Protein AF-F6V093-F1 (afdb_monomer_lite)

Structure (mmCIF, N/CA/C/O backbone):
data_AF-F6V093-F1
#
_entry.id   AF-F6V093-F1
#
loop_
_atom_site.group_PDB
_atom_site.id
_atom_site.type_symbol
_atom_site.label_atom_id
_atom_site.label_alt_id
_atom_site.label_comp_id
_atom_site.label_asym_id
_atom_site.label_entity_id
_atom_site.label_seq_id
_atom_site.pdbx_PDB_ins_code
_atom_site.Cartn_x
_atom_site.Cartn_y
_atom_site.Cartn_z
_atom_site.occupancy
_atom_site.B_iso_or_equiv
_atom_site.auth_seq_id
_atom_site.auth_comp_id
_atom_site.auth_asym_id
_atom_site.auth_atom_id
_atom_site.pdbx_PDB_model_num
ATOM 1 N N . MET A 1 1 ? -34.368 -6.558 19.761 1.00 48.56 1 MET A N 1
ATOM 2 C CA . MET A 1 1 ? -33.364 -5.584 19.274 1.00 48.56 1 MET A CA 1
ATOM 3 C C . MET A 1 1 ? -31.973 -6.136 19.543 1.00 48.56 1 MET A C 1
ATOM 5 O O . MET A 1 1 ? -31.601 -6.301 20.699 1.00 48.56 1 MET A O 1
ATOM 9 N N . ASN A 1 2 ? -31.290 -6.542 18.474 1.00 77.12 2 ASN A N 1
ATOM 10 C CA . ASN A 1 2 ? -30.073 -7.358 18.465 1.00 77.12 2 ASN A CA 1
ATOM 11 C C . ASN A 1 2 ? -28.894 -6.648 19.178 1.00 77.12 2 ASN A C 1
ATOM 13 O O . ASN A 1 2 ? -28.700 -5.447 18.996 1.00 77.12 2 ASN A O 1
ATOM 17 N N . ALA A 1 3 ? -28.120 -7.371 19.998 1.00 85.06 3 ALA A N 1
ATOM 18 C CA . ALA A 1 3 ? -27.011 -6.829 20.796 1.00 85.06 3 ALA A CA 1
ATOM 19 C C . ALA A 1 3 ? -25.969 -6.068 19.950 1.00 85.06 3 ALA A C 1
ATOM 21 O O . ALA A 1 3 ? -25.405 -5.081 20.418 1.00 85.06 3 ALA A O 1
ATOM 22 N N . CYS A 1 4 ? -25.773 -6.469 18.690 1.00 86.06 4 CYS A N 1
ATOM 23 C CA . CYS A 1 4 ? -24.900 -5.773 17.743 1.00 86.06 4 CYS A CA 1
ATOM 24 C C . CYS A 1 4 ? -25.389 -4.354 17.398 1.00 86.06 4 CYS A C 1
ATOM 26 O O . CYS A 1 4 ? -24.574 -3.446 17.280 1.00 86.06 4 CYS A O 1
ATOM 28 N N . HIS A 1 5 ? -26.703 -4.128 17.298 1.00 90.06 5 HIS A N 1
ATOM 29 C CA . HIS A 1 5 ? -27.246 -2.790 17.025 1.00 90.06 5 HIS A CA 1
ATOM 30 C C . HIS A 1 5 ? -27.038 -1.838 18.204 1.00 90.06 5 HIS A C 1
ATOM 32 O O . HIS A 1 5 ? -26.655 -0.695 17.991 1.00 90.06 5 HIS A O 1
ATOM 38 N N . LYS A 1 6 ? -27.192 -2.323 19.445 1.00 90.69 6 LYS A N 1
ATOM 39 C CA . LYS A 1 6 ? -26.905 -1.520 20.646 1.00 90.69 6 LYS A CA 1
ATOM 40 C C . LYS A 1 6 ? -25.435 -1.098 20.715 1.00 90.69 6 LYS A C 1
ATOM 42 O O . LYS A 1 6 ? -25.135 0.035 21.070 1.00 90.69 6 LYS A O 1
ATOM 47 N N . LEU A 1 7 ? -24.521 -2.004 20.355 1.00 91.31 7 LEU A N 1
ATOM 48 C CA . LEU A 1 7 ? -23.093 -1.690 20.260 1.00 91.31 7 LEU A CA 1
ATOM 49 C C . LEU A 1 7 ? -22.817 -0.645 19.169 1.00 91.31 7 LEU A C 1
ATOM 51 O O . LEU A 1 7 ? -22.002 0.246 19.381 1.00 91.31 7 LEU A O 1
ATOM 55 N N . LEU A 1 8 ? -23.511 -0.713 18.030 1.00 92.25 8 LEU A N 1
ATOM 56 C CA . LEU A 1 8 ? -23.359 0.277 16.963 1.00 92.25 8 LEU A CA 1
ATOM 57 C C . LEU A 1 8 ? -23.898 1.658 17.376 1.00 92.25 8 LEU A C 1
ATOM 59 O O . LEU A 1 8 ? -23.227 2.660 17.163 1.00 92.25 8 LEU A O 1
ATOM 63 N N . GLU A 1 9 ? -25.058 1.721 18.033 1.00 92.38 9 GLU A N 1
ATOM 64 C CA . GLU A 1 9 ? -25.599 2.967 18.599 1.00 92.38 9 GLU A CA 1
ATOM 65 C C . GLU A 1 9 ? -24.636 3.587 19.620 1.00 92.38 9 GLU A C 1
ATOM 67 O O . GLU A 1 9 ? -24.361 4.787 19.573 1.00 92.38 9 GLU A O 1
ATOM 72 N N . GLN A 1 10 ? -24.055 2.761 20.497 1.00 93.06 10 GLN A N 1
ATOM 73 C CA . GLN A 1 10 ? -23.009 3.195 21.422 1.00 93.06 10 GLN A CA 1
ATOM 74 C C . GLN A 1 10 ? -21.786 3.745 20.669 1.00 93.06 10 GLN A C 1
ATOM 76 O O . GLN A 1 10 ? -21.253 4.789 21.045 1.00 93.06 10 GLN A O 1
ATOM 81 N N . ALA A 1 11 ? -21.355 3.084 19.590 1.00 93.19 11 ALA A N 1
ATOM 82 C CA . ALA A 1 11 ? -20.243 3.546 18.766 1.00 93.19 11 ALA A CA 1
ATOM 83 C C . ALA A 1 11 ? -20.522 4.905 18.102 1.00 93.19 11 ALA A C 1
ATOM 85 O O . ALA A 1 11 ? -19.627 5.747 18.057 1.00 93.19 11 ALA A O 1
ATOM 86 N N . GLU A 1 12 ? -21.749 5.165 17.640 1.00 91.88 12 GLU A N 1
ATOM 87 C CA . GLU A 1 12 ? -22.128 6.469 17.075 1.00 91.88 12 GLU A CA 1
ATOM 88 C C . GLU A 1 12 ? -22.022 7.608 18.095 1.00 91.88 12 GLU A C 1
ATOM 90 O O . GLU A 1 12 ? -21.537 8.695 17.770 1.00 91.88 12 GLU A O 1
ATOM 95 N N . VAL A 1 13 ? -22.431 7.367 19.345 1.00 91.44 13 VAL A N 1
ATOM 96 C CA . VAL A 1 13 ? -22.290 8.350 20.431 1.00 91.44 13 VAL A CA 1
ATOM 97 C C . VAL A 1 13 ? -20.812 8.636 20.706 1.00 91.44 13 VAL A C 1
ATOM 99 O O . VAL A 1 13 ? -20.401 9.798 20.736 1.00 91.44 13 VAL A O 1
ATOM 102 N N . LEU A 1 14 ? -19.994 7.587 20.820 1.00 91.75 14 LEU A N 1
ATOM 103 C CA . LEU A 1 14 ? -18.552 7.714 21.048 1.00 91.75 14 LEU A CA 1
ATOM 104 C C . LEU A 1 14 ? -17.850 8.442 19.890 1.00 91.75 14 LEU A C 1
ATOM 106 O O . LEU A 1 14 ? -17.009 9.308 20.130 1.00 91.75 14 LEU A O 1
ATOM 110 N N . LYS A 1 15 ? -18.226 8.162 18.633 1.00 89.88 15 LYS A N 1
ATOM 111 C CA . LYS A 1 15 ? -17.702 8.865 17.448 1.00 89.88 15 LYS A CA 1
ATOM 112 C C . LYS A 1 15 ? -17.975 10.366 17.504 1.00 89.88 15 LYS A C 1
ATOM 114 O O . LYS A 1 15 ? -17.074 11.154 17.216 1.00 89.88 15 LYS A O 1
ATOM 119 N N . LYS A 1 16 ? -19.185 10.778 17.897 1.00 86.31 16 LYS A N 1
ATOM 120 C CA . LYS A 1 16 ? -19.527 12.202 18.065 1.00 86.31 16 LYS A CA 1
ATOM 121 C C . LYS A 1 16 ? -18.667 12.864 19.143 1.00 86.31 16 LYS A C 1
ATOM 123 O O . LYS A 1 16 ? -18.143 13.948 18.901 1.00 86.31 16 LYS A O 1
ATOM 128 N N . GLY A 1 17 ? -18.448 12.178 20.267 1.00 83.25 17 GLY A N 1
ATOM 129 C CA . GLY A 1 17 ? -17.560 12.643 21.338 1.00 83.25 17 GLY A CA 1
ATOM 130 C C . GLY A 1 17 ? -16.090 12.783 20.918 1.00 83.25 17 GLY A C 1
ATOM 131 O O . GLY A 1 17 ? -15.370 13.601 21.478 1.00 83.25 17 GLY A O 1
ATOM 132 N N . ILE A 1 18 ? -15.634 12.030 19.909 1.00 83.19 18 ILE A N 1
ATOM 133 C CA . ILE A 1 18 ? -14.272 12.141 19.356 1.00 83.19 18 ILE A CA 1
ATOM 134 C C . ILE A 1 18 ? -14.171 13.263 18.311 1.00 83.19 18 ILE A C 1
ATOM 136 O O . ILE A 1 18 ? -13.187 14.000 18.296 1.00 83.19 18 ILE A O 1
ATOM 140 N N . ASN A 1 19 ? -15.164 13.391 17.425 1.00 70.38 19 ASN A N 1
ATOM 141 C CA . ASN A 1 19 ? -15.149 14.364 16.324 1.00 70.38 19 ASN A CA 1
ATOM 142 C C . ASN A 1 19 ? -15.374 15.813 16.770 1.00 70.38 19 ASN A C 1
ATOM 144 O O . ASN A 1 19 ? -15.058 16.722 16.010 1.00 70.38 19 ASN A O 1
ATOM 148 N N . GLY A 1 20 ? -15.890 16.044 17.980 1.00 56.78 20 GLY A N 1
ATOM 149 C CA . GLY A 1 20 ? -15.981 17.387 18.565 1.00 56.78 20 GLY A CA 1
ATOM 150 C C . GLY A 1 20 ? -14.623 18.030 18.884 1.00 56.78 20 GLY A C 1
ATOM 151 O O . GLY A 1 20 ? -14.574 19.196 19.266 1.00 56.78 20 GLY A O 1
ATOM 152 N N . TRP A 1 21 ? -13.515 17.295 18.736 1.00 50.03 21 TRP A N 1
ATOM 153 C CA . TRP A 1 21 ? -12.179 17.762 19.089 1.00 50.03 21 TRP A CA 1
ATOM 154 C C . TRP A 1 21 ? -11.443 18.387 17.895 1.00 50.03 21 TRP A C 1
ATOM 156 O O . TRP A 1 21 ? -10.849 17.694 17.069 1.00 50.03 21 TRP A O 1
ATOM 166 N N . ASN A 1 22 ? -11.414 19.721 17.849 1.00 48.88 22 ASN A N 1
ATOM 167 C CA . ASN A 1 22 ? -10.728 20.501 16.808 1.00 48.88 22 ASN A CA 1
ATOM 168 C C . ASN A 1 22 ? -9.232 20.741 17.100 1.00 48.88 22 ASN A C 1
ATOM 170 O O . ASN A 1 22 ? -8.604 21.589 16.472 1.00 48.88 22 ASN A O 1
ATOM 174 N N . GLY A 1 23 ? -8.646 20.039 18.078 1.00 49.22 23 GLY A N 1
ATOM 175 C CA . GLY A 1 23 ? -7.239 20.210 18.463 1.00 49.22 23 GLY A CA 1
ATOM 176 C C . GLY A 1 23 ? -6.907 21.546 19.146 1.00 49.22 23 GLY A C 1
ATOM 177 O O . GLY A 1 23 ? -5.730 21.803 19.396 1.00 49.22 23 GLY A O 1
ATOM 178 N N . VAL A 1 24 ? -7.925 22.358 19.454 1.00 41.25 24 VAL A N 1
ATOM 179 C CA . VAL A 1 24 ? -7.844 23.667 20.116 1.00 41.25 24 VAL A CA 1
ATOM 180 C C . VAL A 1 24 ? -8.820 23.654 21.292 1.00 41.25 24 VAL A C 1
ATOM 182 O O . VAL A 1 24 ? -9.978 24.046 21.174 1.00 41.25 24 VAL A O 1
ATOM 185 N N . SER A 1 25 ? -8.398 23.109 22.423 1.00 41.19 25 SER A N 1
ATOM 186 C CA . SER A 1 25 ? -9.109 23.278 23.690 1.00 41.19 25 SER A CA 1
ATOM 187 C C . SER A 1 25 ? -8.054 23.406 24.775 1.00 41.19 25 SER A C 1
ATOM 189 O O . SER A 1 25 ? -7.247 22.501 24.963 1.00 41.19 25 SER A O 1
ATOM 191 N N . ASP A 1 26 ? -8.042 24.573 25.412 1.00 40.94 26 ASP A N 1
ATOM 192 C CA . ASP A 1 26 ? -7.050 25.029 26.397 1.00 40.94 26 ASP A CA 1
ATOM 193 C C . ASP A 1 26 ? -7.267 24.396 27.790 1.00 40.94 26 ASP A C 1
ATOM 195 O O . ASP A 1 26 ? -6.571 24.698 28.752 1.00 40.94 26 ASP A O 1
ATOM 199 N N . ASP A 1 27 ? -8.246 23.491 27.902 1.00 43.00 27 ASP A N 1
ATOM 200 C CA . ASP A 1 27 ? -8.577 22.755 29.117 1.00 43.00 27 ASP A CA 1
ATOM 201 C C . ASP A 1 27 ? -8.314 21.253 28.913 1.00 43.00 27 ASP A C 1
ATOM 203 O O . ASP A 1 27 ? -8.934 20.584 28.071 1.00 43.00 27 ASP A O 1
ATOM 207 N N . GLY A 1 28 ? -7.386 20.714 29.708 1.00 51.94 28 GLY A N 1
ATOM 208 C CA . GLY A 1 28 ? -7.007 19.301 29.730 1.00 51.94 28 GLY A CA 1
ATOM 209 C C . GLY A 1 28 ? -8.170 18.336 30.003 1.00 51.94 28 GLY A C 1
ATOM 210 O O . GLY A 1 28 ? -8.061 17.160 29.646 1.00 51.94 28 GLY A O 1
ATOM 211 N N . SER A 1 29 ? -9.300 18.813 30.544 1.00 51.88 29 SER A N 1
ATOM 212 C CA . SER A 1 29 ? -10.513 18.009 30.769 1.00 51.88 29 SER A CA 1
ATOM 213 C C . SER A 1 29 ? -11.089 17.428 29.466 1.00 51.88 29 SER A C 1
ATOM 215 O O . SER A 1 29 ? -11.338 16.223 29.369 1.00 51.88 29 SER A O 1
ATOM 217 N N . SER A 1 30 ? -11.171 18.252 28.415 1.00 60.38 30 SER A N 1
ATOM 218 C CA . SER A 1 30 ? -11.678 17.873 27.087 1.00 60.38 30 SER A CA 1
ATOM 219 C C . SER A 1 30 ? -10.807 16.815 26.399 1.00 60.38 30 SER A C 1
ATOM 221 O O . SER A 1 30 ? -11.287 15.982 25.630 1.00 60.38 30 SER A O 1
ATOM 223 N N . THR A 1 31 ? -9.510 16.801 26.712 1.00 71.19 31 THR A N 1
ATOM 224 C CA . THR A 1 31 ? -8.552 15.860 26.123 1.00 71.19 31 THR A CA 1
ATOM 225 C C . THR A 1 31 ? -8.678 14.477 26.768 1.00 71.19 31 THR A C 1
ATOM 227 O O . THR A 1 31 ? -8.627 13.464 26.067 1.00 71.19 31 THR A O 1
ATOM 230 N N . GLY A 1 32 ? -8.914 14.417 28.085 1.00 79.25 32 GLY A N 1
ATOM 231 C CA . GLY A 1 32 ? -9.135 13.163 28.814 1.00 79.25 32 GLY A CA 1
ATOM 232 C C . GLY A 1 32 ? -10.415 12.432 28.393 1.00 79.25 32 GLY A C 1
ATOM 233 O O . GLY A 1 32 ? -10.409 11.208 28.222 1.00 79.25 32 GLY A O 1
ATOM 234 N N . GLU A 1 33 ? -11.497 13.173 28.148 1.00 84.38 33 GLU A N 1
ATOM 235 C CA . GLU A 1 33 ? -12.762 12.603 27.673 1.00 84.38 33 GLU A CA 1
ATOM 236 C C . GLU A 1 33 ? -12.626 12.014 26.260 1.00 84.38 33 GLU A C 1
ATOM 238 O O . GLU A 1 33 ? -13.044 10.882 26.008 1.00 84.38 33 GLU A O 1
ATOM 243 N N . VAL A 1 34 ? -11.950 12.719 25.346 1.00 85.81 34 VAL A N 1
ATOM 244 C CA . VAL A 1 34 ? -11.693 12.236 23.977 1.00 85.81 34 VAL A CA 1
ATOM 245 C C . VAL A 1 34 ? -10.842 10.964 23.975 1.00 85.81 34 VAL A C 1
ATOM 247 O O . VAL A 1 34 ? -11.113 10.044 23.198 1.00 85.81 34 VAL A O 1
ATOM 250 N N . VAL A 1 35 ? -9.825 10.878 24.840 1.00 85.94 35 VAL A N 1
ATOM 251 C CA . VAL A 1 35 ? -9.005 9.664 24.996 1.00 85.94 35 VAL A CA 1
ATOM 252 C C . VAL A 1 35 ? -9.853 8.503 25.514 1.00 85.94 35 VAL A C 1
ATOM 254 O O . VAL A 1 35 ? -9.799 7.410 24.950 1.00 85.94 35 VAL A O 1
ATOM 257 N N . THR A 1 36 ? -10.690 8.744 26.524 1.00 90.00 36 THR A N 1
ATOM 258 C CA . THR A 1 36 ? -11.589 7.725 27.089 1.00 90.00 36 THR A CA 1
ATOM 259 C C . THR A 1 36 ? -12.590 7.225 26.048 1.00 90.00 36 THR A C 1
ATOM 261 O O . THR A 1 36 ? -12.735 6.018 25.851 1.00 90.00 36 THR A O 1
ATOM 264 N N . ASN A 1 37 ? -13.215 8.139 25.301 1.00 91.94 37 ASN A N 1
ATOM 265 C CA . ASN A 1 37 ? -14.142 7.801 24.224 1.00 91.94 37 ASN A CA 1
ATOM 266 C C . ASN A 1 37 ? -13.464 6.973 23.125 1.00 91.94 37 ASN A C 1
ATOM 268 O O . ASN A 1 37 ? -14.051 6.018 22.618 1.00 91.94 37 ASN A O 1
ATOM 272 N N . ARG A 1 38 ? -12.207 7.286 22.790 1.00 92.12 38 ARG A N 1
ATOM 273 C CA . ARG A 1 38 ? -11.405 6.536 21.813 1.00 92.12 38 ARG A CA 1
ATOM 274 C C . ARG A 1 38 ? -11.077 5.122 22.287 1.00 92.12 38 ARG A C 1
ATOM 276 O O . ARG A 1 38 ? -11.130 4.200 21.475 1.00 92.12 38 ARG A O 1
ATOM 283 N N . THR A 1 39 ? -10.742 4.937 23.561 1.00 92.94 39 THR A N 1
ATOM 284 C CA . THR A 1 39 ? -10.506 3.607 24.148 1.00 92.94 39 THR A CA 1
ATOM 285 C C . THR A 1 39 ? -11.795 2.788 24.178 1.00 92.94 39 THR A C 1
ATOM 287 O O . THR A 1 39 ? -11.822 1.668 23.681 1.00 92.94 39 THR A O 1
ATOM 290 N N . ASN A 1 40 ? -12.905 3.379 24.623 1.00 94.50 40 ASN A N 1
ATOM 291 C CA . ASN A 1 40 ? -14.204 2.703 24.621 1.00 94.50 40 ASN A CA 1
ATOM 292 C C . ASN A 1 40 ? -14.644 2.308 23.201 1.00 94.50 40 ASN A C 1
ATOM 294 O O . ASN A 1 40 ? -15.200 1.229 22.995 1.00 94.50 40 ASN A O 1
ATOM 298 N N . LEU A 1 41 ? -14.370 3.155 22.201 1.00 94.25 41 LEU A N 1
ATOM 299 C CA . LEU A 1 41 ? -14.695 2.860 20.806 1.00 94.25 41 LEU A CA 1
ATOM 300 C C . LEU A 1 41 ? -13.866 1.687 20.255 1.00 94.25 41 LEU A C 1
ATOM 302 O O . LEU A 1 41 ? -14.400 0.879 19.495 1.00 94.25 41 LEU A O 1
ATOM 306 N N . GLN A 1 42 ? -12.598 1.549 20.668 1.00 94.94 42 GLN A N 1
ATOM 307 C CA . GLN A 1 42 ? -11.773 0.376 20.341 1.00 94.94 42 GLN A CA 1
ATOM 308 C C . GLN A 1 42 ? -12.415 -0.912 20.844 1.00 94.94 42 GLN A C 1
ATOM 310 O O . GLN A 1 42 ? -12.539 -1.869 20.079 1.00 94.94 42 GLN A O 1
ATOM 315 N N . ASP A 1 43 ? -12.853 -0.926 22.102 1.00 94.00 43 ASP A N 1
ATOM 316 C CA . ASP A 1 43 ? -13.444 -2.109 22.723 1.00 94.00 43 ASP A CA 1
ATOM 317 C C . ASP A 1 43 ? -14.777 -2.490 22.076 1.00 94.00 43 ASP A C 1
ATOM 319 O O . ASP A 1 43 ? -15.013 -3.665 21.781 1.00 94.00 43 ASP A O 1
ATOM 323 N N . VAL A 1 44 ? -15.632 -1.502 21.788 1.00 94.94 44 VAL A N 1
ATOM 324 C CA . VAL A 1 44 ? -16.920 -1.715 21.109 1.00 94.94 44 VAL A CA 1
ATOM 325 C C . VAL A 1 44 ? -16.713 -2.308 19.714 1.00 94.94 44 VAL A C 1
ATOM 327 O O . VAL A 1 44 ? -17.328 -3.326 19.381 1.00 94.94 44 VAL A O 1
ATOM 330 N N . TYR A 1 45 ? -15.823 -1.725 18.908 1.00 96.00 45 TYR A N 1
ATOM 331 C CA . TYR A 1 45 ? -15.551 -2.215 17.557 1.00 96.00 45 TYR A CA 1
ATOM 332 C C . TYR A 1 45 ? -14.831 -3.563 17.544 1.00 96.00 45 TYR A C 1
ATOM 334 O O . TYR A 1 45 ? -15.222 -4.441 16.774 1.00 96.00 45 TYR A O 1
ATOM 342 N N . ARG A 1 46 ? -13.860 -3.795 18.436 1.00 94.56 46 ARG A N 1
ATOM 343 C CA . ARG A 1 46 ? -13.234 -5.118 18.605 1.00 94.56 46 ARG A CA 1
ATOM 344 C C . ARG A 1 46 ? -14.279 -6.170 18.968 1.00 94.56 46 ARG A C 1
ATOM 346 O O . ARG A 1 46 ? -14.311 -7.235 18.356 1.00 94.56 46 ARG A O 1
ATOM 353 N N . LYS A 1 47 ? -15.175 -5.872 19.914 1.00 92.25 47 LYS A N 1
ATOM 354 C CA . LYS A 1 47 ? -16.248 -6.791 20.310 1.00 92.25 47 LYS A CA 1
ATOM 355 C C . LYS A 1 47 ? -17.180 -7.111 19.144 1.00 92.25 47 LYS A C 1
ATOM 357 O O . LYS A 1 47 ? -17.511 -8.280 18.958 1.00 92.25 47 LYS A O 1
ATOM 362 N N . LEU A 1 48 ? -17.575 -6.115 18.351 1.00 92.94 48 LEU A N 1
ATOM 363 C CA . LEU A 1 48 ? -18.409 -6.318 17.162 1.00 92.94 48 LEU A CA 1
ATOM 364 C C . LEU A 1 48 ? -17.731 -7.232 16.134 1.00 92.94 48 LEU A C 1
ATOM 366 O O . LEU A 1 48 ? -18.335 -8.223 15.728 1.00 92.94 48 LEU A O 1
ATOM 370 N N . LEU A 1 49 ? -16.469 -6.953 15.793 1.00 93.94 49 LEU A N 1
ATOM 371 C CA . LEU A 1 49 ? -15.690 -7.723 14.815 1.00 93.94 49 LEU A CA 1
ATOM 372 C C . LEU A 1 49 ? -15.504 -9.197 15.212 1.00 93.94 49 LEU A C 1
ATOM 374 O O . LEU A 1 49 ? -15.463 -10.062 14.341 1.00 93.94 49 LEU A O 1
ATOM 378 N N . ILE A 1 50 ? -15.415 -9.495 16.513 1.00 89.94 50 ILE A N 1
ATOM 379 C CA . ILE A 1 50 ? -15.277 -10.870 17.020 1.00 89.94 50 ILE A CA 1
ATOM 380 C C . ILE A 1 50 ? -16.636 -11.573 17.185 1.00 89.94 50 ILE A C 1
ATOM 382 O O . ILE A 1 50 ? -16.743 -12.772 16.941 1.00 89.94 50 ILE A O 1
ATOM 386 N N . THR A 1 51 ? -17.684 -10.849 17.591 1.00 89.44 51 THR A N 1
ATOM 387 C CA . THR A 1 51 ? -19.005 -11.434 17.907 1.00 89.44 51 THR A CA 1
ATOM 388 C C . THR A 1 51 ? -19.830 -11.737 16.653 1.00 89.44 51 THR A C 1
ATOM 390 O O . THR A 1 51 ? -20.539 -12.749 16.606 1.00 89.44 51 THR A O 1
ATOM 393 N N . ASN A 1 52 ? -19.788 -10.836 15.665 1.00 91.00 52 ASN A N 1
ATOM 394 C CA . ASN A 1 52 ? -20.518 -10.957 14.405 1.00 91.00 52 ASN A CA 1
ATOM 395 C C . ASN A 1 52 ? -19.788 -10.185 13.292 1.00 91.00 52 ASN A C 1
ATOM 397 O O . ASN A 1 52 ? -20.072 -9.012 13.035 1.00 91.00 52 ASN A O 1
ATOM 401 N N . LEU A 1 53 ? -18.831 -10.859 12.651 1.00 93.44 53 LEU A N 1
ATOM 402 C CA . LEU A 1 53 ? -17.979 -10.252 11.631 1.00 93.44 53 LEU A CA 1
ATOM 403 C C . LEU A 1 53 ? -18.778 -9.780 10.409 1.00 93.44 53 LEU A C 1
ATOM 405 O O . LEU A 1 53 ? -18.556 -8.663 9.962 1.00 93.44 53 LEU A O 1
ATOM 409 N N . GLU A 1 54 ? -19.729 -10.571 9.905 1.00 94.19 54 GLU A N 1
ATOM 410 C CA . GLU A 1 54 ? -20.509 -10.202 8.710 1.00 94.19 54 GLU A CA 1
ATOM 411 C C . GLU A 1 54 ? -21.297 -8.909 8.927 1.00 94.19 54 GLU A C 1
ATOM 413 O O . GLU A 1 54 ? -21.240 -7.989 8.113 1.00 94.19 54 GLU A O 1
ATOM 418 N N . PHE A 1 55 ? -21.966 -8.790 10.078 1.00 93.81 55 PHE A N 1
ATOM 419 C CA . PHE A 1 55 ? -22.651 -7.556 10.447 1.00 93.81 55 PHE A CA 1
ATOM 420 C C . PHE A 1 55 ? -21.675 -6.379 10.565 1.00 93.81 55 PHE A C 1
ATOM 422 O O . PHE A 1 55 ? -21.970 -5.275 10.108 1.00 93.81 55 PHE A O 1
ATOM 429 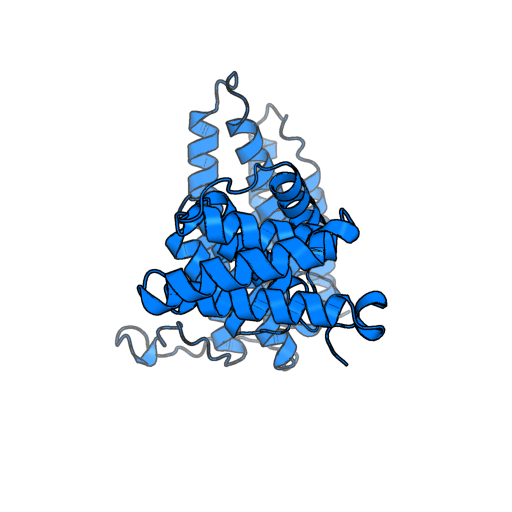N N . ALA A 1 56 ? -20.511 -6.595 11.184 1.00 95.25 56 ALA A N 1
ATOM 430 C CA . ALA A 1 56 ? -19.519 -5.544 11.362 1.00 95.25 56 ALA A CA 1
ATOM 431 C C . ALA A 1 56 ? -18.975 -5.037 10.014 1.00 95.25 56 ALA A C 1
ATOM 433 O O . ALA A 1 56 ? -18.852 -3.822 9.837 1.00 95.25 56 ALA A O 1
ATOM 434 N N . LEU A 1 57 ? -18.708 -5.945 9.069 1.00 95.94 57 LEU A N 1
ATOM 435 C CA . LEU A 1 57 ? -18.235 -5.625 7.720 1.00 95.94 57 LEU A CA 1
ATOM 436 C C . LEU A 1 57 ? -19.313 -4.930 6.875 1.00 95.94 57 LEU A C 1
ATOM 438 O O . LEU A 1 57 ? -19.012 -3.929 6.227 1.00 95.94 57 LEU A O 1
ATOM 442 N N . ASP A 1 58 ? -20.574 -5.374 6.941 1.00 95.75 58 ASP A N 1
ATOM 443 C CA . ASP A 1 58 ? -21.709 -4.689 6.291 1.00 95.75 58 ASP A CA 1
ATOM 444 C C . ASP A 1 58 ? -21.830 -3.228 6.758 1.00 95.75 58 ASP A C 1
ATOM 446 O O . ASP A 1 58 ? -22.067 -2.308 5.972 1.00 95.75 58 ASP A O 1
ATOM 450 N N . LYS A 1 59 ? -21.582 -2.991 8.051 1.00 96.19 59 LYS A N 1
ATOM 451 C CA . LYS A 1 59 ? -21.577 -1.652 8.655 1.00 96.19 59 LYS A CA 1
ATOM 452 C C . LYS A 1 59 ? -20.248 -0.907 8.532 1.00 96.19 59 LYS A C 1
ATOM 454 O O . LYS A 1 59 ? -20.143 0.190 9.073 1.00 96.19 59 LYS A O 1
ATOM 459 N N . LYS A 1 60 ? -19.260 -1.450 7.810 1.00 96.56 60 LYS A N 1
ATOM 460 C CA . LYS A 1 60 ? -17.928 -0.846 7.600 1.00 96.56 60 LYS A CA 1
ATOM 461 C C . LYS A 1 60 ? -17.208 -0.497 8.908 1.00 96.56 60 LYS A C 1
ATOM 463 O O . LYS A 1 60 ? -16.480 0.495 9.003 1.00 96.56 60 LYS A O 1
ATOM 468 N N . THR A 1 61 ? -17.423 -1.316 9.932 1.00 96.56 61 THR A N 1
ATOM 469 C CA . THR A 1 61 ? -16.898 -1.109 11.287 1.00 96.56 61 THR A CA 1
ATOM 470 C C . THR A 1 61 ? -15.373 -1.029 11.295 1.00 96.56 61 THR A C 1
ATOM 472 O O . THR A 1 61 ? -14.791 -0.238 12.032 1.00 96.56 61 THR A O 1
ATOM 475 N N . GLU A 1 62 ? -14.708 -1.819 10.454 1.00 96.88 62 GLU A N 1
ATOM 476 C CA . GLU A 1 62 ? -13.254 -1.847 10.315 1.00 96.88 62 GLU A CA 1
ATOM 477 C C . GLU A 1 62 ? -12.699 -0.536 9.738 1.00 96.88 62 GLU A C 1
ATOM 479 O O . GLU A 1 62 ? -11.668 -0.033 10.186 1.00 96.88 62 GLU A O 1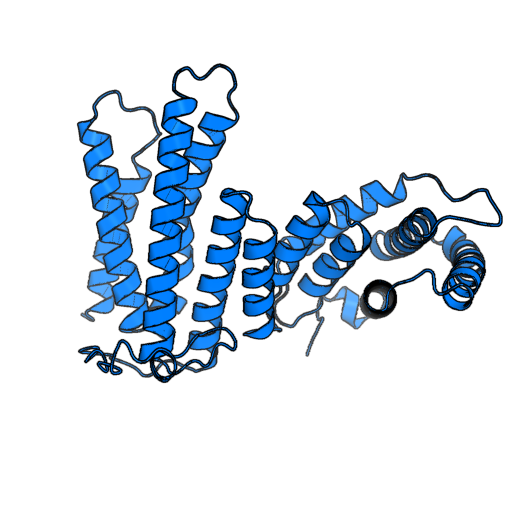
ATOM 484 N N . GLN A 1 63 ? -13.423 0.076 8.796 1.00 96.00 63 GLN A N 1
ATOM 485 C CA . GLN A 1 63 ? -13.042 1.365 8.218 1.00 96.00 63 GLN A CA 1
ATOM 486 C C . GLN A 1 63 ? -13.203 2.489 9.239 1.00 96.00 63 GLN A C 1
ATOM 488 O O . GLN A 1 63 ? -12.316 3.337 9.368 1.00 96.00 63 GLN A O 1
ATOM 493 N N . ASP A 1 64 ? -14.303 2.486 9.989 1.00 95.62 64 ASP A N 1
ATOM 494 C CA . ASP A 1 64 ? -14.543 3.462 11.049 1.00 95.62 64 ASP A CA 1
ATOM 495 C C . ASP A 1 64 ? -13.538 3.323 12.194 1.00 95.62 64 ASP A C 1
ATOM 497 O O . ASP A 1 64 ? -13.023 4.330 12.686 1.00 95.62 64 ASP A O 1
ATOM 501 N N . LEU A 1 65 ? -13.211 2.087 12.579 1.00 96.94 65 LEU A N 1
ATOM 502 C CA . LEU A 1 65 ? -12.164 1.786 13.548 1.00 96.94 65 LEU A CA 1
ATOM 503 C C . LEU A 1 65 ? -10.839 2.407 13.108 1.00 96.94 65 LEU A C 1
ATOM 505 O O . LEU A 1 65 ? -10.257 3.190 13.855 1.00 96.94 65 LEU A O 1
ATOM 509 N N . TRP A 1 66 ? -10.374 2.143 11.886 1.00 97.44 66 TRP A N 1
ATOM 510 C CA . TRP A 1 66 ? -9.139 2.762 11.411 1.00 97.44 66 TRP A CA 1
ATOM 511 C C . TRP A 1 66 ? -9.224 4.291 11.383 1.00 97.44 66 TRP A C 1
ATOM 513 O O . TRP A 1 66 ? -8.334 4.961 11.909 1.00 97.44 66 TRP A O 1
ATOM 523 N N . ASN A 1 67 ? -10.281 4.859 10.801 1.00 94.44 67 ASN A N 1
ATOM 524 C CA . ASN A 1 67 ? -10.360 6.297 10.558 1.00 94.44 67 ASN A CA 1
ATOM 525 C C . ASN A 1 67 ? -10.540 7.112 11.849 1.00 94.44 67 ASN A C 1
ATOM 527 O O . ASN A 1 67 ? -9.729 8.001 12.129 1.00 94.44 67 ASN A O 1
ATOM 531 N N . PHE A 1 68 ? -11.565 6.806 12.649 1.00 91.44 68 PHE A N 1
ATOM 532 C CA . PHE A 1 68 ? -11.926 7.600 13.827 1.00 91.44 68 PHE A CA 1
ATOM 533 C C . PHE A 1 68 ? -11.018 7.330 15.020 1.00 91.44 68 PHE A C 1
ATOM 535 O O . PHE A 1 68 ? -10.659 8.270 15.737 1.00 91.44 68 PHE A O 1
ATOM 542 N N . VAL A 1 69 ? -10.612 6.074 15.228 1.00 94.56 69 VAL A N 1
ATOM 543 C CA . VAL A 1 69 ? -9.771 5.722 16.374 1.00 94.56 69 VAL A CA 1
ATOM 544 C C . VAL A 1 69 ? -8.309 6.041 16.099 1.00 94.56 69 VAL A C 1
ATOM 546 O O . VAL A 1 69 ? -7.668 6.612 16.976 1.00 94.56 69 VAL A O 1
ATOM 549 N N . PHE A 1 70 ? -7.775 5.744 14.912 1.00 95.69 70 PHE A N 1
ATOM 550 C CA . PHE A 1 70 ? -6.329 5.829 14.677 1.00 95.69 70 PHE A CA 1
ATOM 551 C C . PHE A 1 70 ? -5.936 6.946 13.706 1.00 95.69 70 PHE A C 1
ATOM 553 O O . PHE A 1 70 ? -5.263 7.902 14.095 1.00 95.69 70 PHE A O 1
ATOM 560 N N . LYS A 1 71 ? -6.354 6.850 12.442 1.00 94.81 71 LYS A N 1
ATOM 561 C CA . LYS A 1 71 ? -5.853 7.667 11.328 1.00 94.81 71 LYS A CA 1
ATOM 562 C C . LYS A 1 71 ? -6.025 9.166 11.553 1.00 94.81 71 LYS A C 1
ATOM 564 O O . LYS A 1 71 ? -5.080 9.912 11.297 1.00 94.81 71 LYS A O 1
ATOM 569 N N . ASN A 1 72 ? -7.191 9.617 12.019 1.00 92.50 72 ASN A N 1
ATOM 570 C CA . ASN A 1 72 ? -7.458 11.044 12.220 1.00 92.50 72 ASN A CA 1
ATOM 571 C C . ASN A 1 72 ? -6.513 11.643 13.271 1.00 92.50 72 ASN A C 1
ATOM 573 O O . ASN A 1 72 ? -5.909 12.689 13.039 1.00 92.50 72 ASN A O 1
ATOM 577 N N . HIS A 1 73 ? -6.308 10.937 14.386 1.00 92.38 73 HIS A N 1
ATOM 578 C CA . HIS A 1 73 ? -5.407 11.385 15.446 1.00 92.38 73 HIS A CA 1
ATOM 579 C C . HIS A 1 73 ? -3.932 11.328 15.017 1.00 92.38 73 HIS A C 1
ATOM 581 O O . HIS A 1 73 ? -3.202 12.299 15.210 1.00 92.38 73 HIS A O 1
ATOM 587 N N . ILE A 1 74 ? -3.512 10.250 14.339 1.00 94.50 74 ILE A N 1
ATOM 588 C CA . ILE A 1 74 ? -2.169 10.143 13.738 1.00 94.50 74 ILE A CA 1
ATOM 589 C C . ILE A 1 74 ? -1.918 11.310 12.779 1.00 94.50 74 ILE A C 1
ATOM 591 O O . ILE A 1 74 ? -0.863 11.937 12.836 1.00 94.50 74 ILE A O 1
ATOM 595 N N . THR A 1 75 ? -2.888 11.626 11.919 1.00 93.44 75 THR A N 1
ATOM 596 C CA . THR A 1 75 ? -2.774 12.714 10.938 1.00 93.44 75 THR A CA 1
ATOM 597 C C . THR A 1 75 ? -2.642 14.068 11.632 1.00 93.44 75 THR A C 1
ATOM 599 O O . THR A 1 75 ? -1.767 14.846 11.257 1.00 93.44 75 THR A O 1
ATOM 602 N N . ALA A 1 76 ? -3.442 14.332 12.669 1.00 90.31 76 ALA A N 1
ATOM 603 C CA . ALA A 1 76 ? -3.358 15.565 13.452 1.00 90.31 76 ALA A CA 1
ATOM 604 C C . ALA A 1 76 ? -1.982 15.727 14.124 1.00 90.31 76 ALA A C 1
ATOM 606 O O . ALA A 1 76 ? -1.362 16.788 14.035 1.00 90.31 76 ALA A O 1
ATOM 607 N N . LEU A 1 77 ? -1.448 14.663 14.733 1.00 91.38 77 LEU A N 1
ATOM 608 C CA . LEU A 1 77 ? -0.105 14.675 15.322 1.00 91.38 77 LEU A CA 1
ATOM 609 C C . LEU A 1 77 ? 0.986 14.864 14.256 1.00 91.38 77 LEU A C 1
ATOM 611 O O . LEU A 1 77 ? 1.885 15.684 14.425 1.00 91.38 77 LEU A O 1
ATOM 615 N N . GLN A 1 78 ? 0.888 14.179 13.114 1.00 93.31 78 GLN A N 1
ATOM 616 C CA . GLN A 1 78 ? 1.821 14.359 11.997 1.00 93.31 78 GLN A CA 1
ATOM 617 C C . GLN A 1 78 ? 1.779 15.779 11.415 1.00 93.31 78 GLN A C 1
ATOM 619 O O . GLN A 1 78 ? 2.815 16.288 10.993 1.00 93.31 78 GLN A O 1
ATOM 624 N N . GLN A 1 79 ? 0.617 16.438 11.389 1.00 91.06 79 GLN A N 1
ATOM 625 C CA . GLN A 1 79 ? 0.496 17.841 10.980 1.00 91.06 79 GLN A CA 1
ATOM 626 C C . GLN A 1 79 ? 1.210 18.773 11.967 1.00 91.06 79 GLN A C 1
ATOM 628 O O . GLN A 1 79 ? 2.018 19.594 11.532 1.00 91.06 79 GLN A O 1
ATOM 633 N N . LYS A 1 80 ? 1.024 18.572 13.281 1.00 89.62 80 LYS A N 1
ATOM 634 C CA . LYS A 1 80 ? 1.765 19.299 14.333 1.00 89.62 80 LYS A CA 1
ATOM 635 C C . LYS A 1 80 ? 3.286 19.139 14.211 1.00 89.62 80 LYS A C 1
ATOM 637 O O . LYS A 1 80 ? 4.023 20.047 14.581 1.00 89.62 80 LYS A O 1
ATOM 642 N N . LEU A 1 81 ? 3.750 18.008 13.674 1.00 90.38 81 LEU A N 1
ATOM 643 C CA . LEU A 1 81 ? 5.163 17.720 13.394 1.00 90.38 81 LEU A CA 1
ATOM 644 C C . LEU A 1 81 ? 5.656 18.225 12.032 1.00 90.38 81 LEU A C 1
ATOM 646 O O . LEU A 1 81 ? 6.857 18.181 11.760 1.00 90.38 81 LEU A O 1
ATOM 650 N N . LYS A 1 82 ? 4.783 18.682 11.137 1.00 90.88 82 LYS A N 1
ATOM 651 C CA . LYS A 1 82 ? 5.207 19.343 9.892 1.00 90.88 82 LYS A CA 1
ATOM 652 C C . LYS A 1 82 ? 5.430 20.833 10.103 1.00 90.88 82 LYS A C 1
ATOM 654 O O . LYS A 1 82 ? 6.311 21.398 9.459 1.00 90.88 82 LYS A O 1
ATOM 659 N N . ASP A 1 83 ? 4.695 21.433 11.032 1.00 88.75 83 ASP A N 1
ATOM 660 C CA . ASP A 1 83 ? 4.917 22.808 11.458 1.00 88.75 83 ASP A CA 1
ATOM 661 C C . ASP A 1 83 ? 6.259 22.935 12.202 1.00 88.75 83 ASP A C 1
ATOM 663 O O . ASP A 1 83 ? 6.507 22.288 13.225 1.00 88.75 83 ASP A O 1
ATOM 667 N N . LYS A 1 84 ? 7.169 23.738 11.641 1.00 84.94 84 LYS A N 1
ATOM 668 C CA . LYS A 1 84 ? 8.498 23.995 12.215 1.00 84.94 84 LYS A CA 1
ATOM 669 C C . LYS A 1 84 ? 8.468 25.047 13.327 1.00 84.94 84 LYS A C 1
ATOM 671 O O . LYS A 1 84 ? 9.416 25.094 14.101 1.00 84.94 84 LYS A O 1
ATOM 676 N N . SER A 1 85 ? 7.416 25.863 13.402 1.00 84.44 85 SER A N 1
ATOM 677 C CA . SER A 1 85 ? 7.249 26.919 14.411 1.00 84.44 85 SER A CA 1
ATOM 678 C C . SER A 1 85 ? 6.523 26.458 15.677 1.00 84.44 85 SER A C 1
ATOM 680 O O . SER A 1 85 ? 6.469 27.190 16.661 1.00 84.44 85 SER A O 1
ATOM 682 N N . ASN A 1 86 ? 6.001 25.230 15.686 1.00 83.62 86 ASN A N 1
ATOM 683 C CA . ASN A 1 86 ? 5.274 24.680 16.822 1.00 83.62 86 ASN A CA 1
ATOM 684 C C . ASN A 1 86 ? 6.199 24.406 18.027 1.00 83.62 86 ASN A C 1
ATOM 686 O O . ASN A 1 86 ? 7.029 23.494 17.989 1.00 83.62 86 ASN A O 1
ATOM 690 N N . ALA A 1 87 ? 5.998 25.141 19.125 1.00 84.06 87 ALA A N 1
ATOM 691 C CA . ALA A 1 87 ? 6.745 24.981 20.376 1.00 84.06 87 ALA A CA 1
ATOM 692 C C . ALA A 1 87 ? 6.571 23.587 21.019 1.00 84.06 87 ALA A C 1
ATOM 694 O O . ALA A 1 87 ? 7.489 23.080 21.660 1.00 84.06 87 ALA A O 1
ATOM 695 N N . HIS A 1 88 ? 5.438 22.916 20.777 1.00 85.94 88 HIS A N 1
ATOM 696 C CA . HIS A 1 88 ? 5.105 21.599 21.339 1.00 85.94 88 HIS A CA 1
ATOM 697 C C . HIS A 1 88 ? 5.507 20.426 20.431 1.00 85.94 88 HIS A C 1
ATOM 699 O O . HIS A 1 88 ? 4.979 19.318 20.541 1.00 85.94 88 HIS A O 1
ATOM 705 N N . ARG A 1 89 ? 6.440 20.637 19.495 1.00 87.56 89 ARG A N 1
ATOM 706 C CA . ARG A 1 89 ? 6.861 19.613 18.527 1.00 87.56 89 ARG A CA 1
ATOM 707 C C . ARG A 1 89 ? 7.410 18.346 19.193 1.00 87.56 89 ARG A C 1
ATOM 709 O O . ARG A 1 89 ? 7.054 17.244 18.785 1.00 87.56 89 ARG A O 1
ATOM 716 N N . THR A 1 90 ? 8.265 18.490 20.206 1.00 89.81 90 THR A N 1
ATOM 717 C CA . THR A 1 90 ? 8.859 17.349 20.927 1.00 89.81 90 THR A CA 1
ATOM 718 C C . THR A 1 90 ? 7.795 16.542 21.667 1.00 89.81 90 THR A C 1
ATOM 720 O O . THR A 1 90 ? 7.794 15.316 21.610 1.00 89.81 90 THR A O 1
ATOM 723 N N . GLU A 1 91 ? 6.840 17.222 22.299 1.00 90.19 91 GLU A N 1
ATOM 724 C CA . GLU A 1 91 ? 5.714 16.583 22.977 1.00 90.19 91 GLU A CA 1
ATOM 725 C C . GLU A 1 91 ? 4.822 15.825 21.984 1.00 90.19 91 GLU A C 1
ATOM 727 O O . GLU A 1 91 ? 4.536 14.644 22.183 1.00 90.19 91 GLU A O 1
ATOM 732 N N . ALA A 1 92 ? 4.466 16.456 20.859 1.00 89.12 92 ALA A N 1
ATOM 733 C CA . ALA A 1 92 ? 3.696 15.822 19.791 1.00 89.12 92 ALA A CA 1
ATOM 734 C C . ALA A 1 92 ? 4.410 14.589 19.205 1.00 89.12 92 ALA A C 1
ATOM 736 O O . ALA A 1 92 ? 3.753 13.614 18.838 1.00 89.12 92 ALA A O 1
ATOM 737 N N . GLN A 1 93 ? 5.747 14.601 19.142 1.00 92.81 93 GLN A N 1
ATOM 738 C CA . GLN A 1 93 ? 6.542 13.459 18.683 1.00 92.81 93 GLN A CA 1
ATOM 739 C C . GLN A 1 93 ? 6.463 12.289 19.670 1.00 92.81 93 GLN A C 1
ATOM 741 O O . GLN A 1 93 ? 6.269 11.148 19.244 1.00 92.81 93 GLN A O 1
ATOM 746 N N . SER A 1 94 ? 6.576 12.560 20.972 1.00 93.69 94 SER A N 1
ATOM 747 C CA . SER A 1 94 ? 6.433 11.548 22.026 1.00 93.69 94 SER A CA 1
ATOM 748 C C . SER A 1 94 ? 5.017 10.971 22.071 1.00 93.69 94 SER A C 1
ATOM 750 O O . SER A 1 94 ? 4.852 9.750 22.117 1.00 93.69 94 SER A O 1
ATOM 752 N N . GLN A 1 95 ? 3.996 11.831 21.972 1.00 92.88 95 GLN A N 1
ATOM 753 C CA . GLN A 1 95 ? 2.593 11.419 21.881 1.00 92.88 95 GLN A CA 1
ATOM 754 C C . GLN A 1 95 ? 2.357 10.528 20.656 1.00 92.88 95 GLN A C 1
ATOM 756 O O . GLN A 1 95 ? 1.762 9.460 20.784 1.00 92.88 95 GLN A O 1
ATOM 761 N N . LEU A 1 96 ? 2.880 10.910 19.484 1.00 94.38 96 LEU A N 1
ATOM 762 C CA . LEU A 1 96 ? 2.761 10.103 18.269 1.00 94.38 96 LEU A CA 1
ATOM 763 C C . LEU A 1 96 ? 3.445 8.743 18.418 1.00 94.38 96 LEU A C 1
ATOM 765 O O . LEU A 1 96 ? 2.861 7.738 18.026 1.00 94.38 96 LEU A O 1
ATOM 769 N N . SER A 1 97 ? 4.654 8.696 18.983 1.00 96.44 97 SER A N 1
ATOM 770 C CA . SER A 1 97 ? 5.375 7.432 19.170 1.00 96.44 97 SER A CA 1
ATOM 771 C C . SER A 1 97 ? 4.596 6.474 20.070 1.00 96.44 97 SER A C 1
ATOM 773 O O . SER A 1 97 ? 4.318 5.349 19.663 1.00 96.44 97 SER A O 1
ATOM 775 N N . SER A 1 98 ? 4.172 6.946 21.247 1.00 95.69 98 SER A N 1
ATOM 776 C CA . SER A 1 98 ? 3.385 6.149 22.197 1.00 95.69 98 SER A CA 1
ATOM 777 C C . SER A 1 98 ? 2.056 5.687 21.589 1.00 95.69 98 SER A C 1
ATOM 779 O O . SER A 1 98 ? 1.668 4.523 21.707 1.00 95.69 98 SER A O 1
ATOM 781 N N . PHE A 1 99 ? 1.382 6.570 20.846 1.00 96.25 99 PHE A N 1
ATOM 782 C CA . PHE A 1 99 ? 0.130 6.233 20.178 1.00 96.25 99 PHE A CA 1
ATOM 783 C C . PHE A 1 99 ? 0.315 5.173 19.083 1.00 96.25 99 PHE A C 1
ATOM 785 O O . PHE A 1 99 ? -0.504 4.263 18.970 1.00 96.25 99 PHE A O 1
ATOM 792 N N . LEU A 1 100 ? 1.395 5.245 18.296 1.00 97.81 100 LEU A N 1
ATOM 793 C CA . LEU A 1 100 ? 1.719 4.235 17.283 1.00 97.81 100 LEU A CA 1
ATOM 794 C C . LEU A 1 100 ? 2.095 2.885 17.911 1.00 97.81 100 LEU A C 1
ATOM 796 O O . LEU A 1 100 ? 1.732 1.846 17.357 1.00 97.81 100 LEU A O 1
ATOM 800 N N . ASP A 1 101 ? 2.773 2.878 19.061 1.00 96.19 101 ASP A N 1
ATOM 801 C CA . ASP A 1 101 ? 3.074 1.652 19.808 1.00 96.19 101 ASP A CA 1
ATOM 802 C C . ASP A 1 101 ? 1.789 0.992 20.331 1.00 96.19 101 ASP A C 1
ATOM 804 O O . ASP A 1 101 ? 1.575 -0.206 20.121 1.00 96.19 101 ASP A O 1
ATOM 808 N N . SER A 1 102 ? 0.886 1.785 20.914 1.00 96.50 102 SER A N 1
ATOM 809 C CA . SER A 1 102 ? -0.434 1.323 21.360 1.00 96.50 102 SER A CA 1
ATOM 810 C C . SER A 1 102 ? -1.285 0.800 20.195 1.00 96.50 102 SER A C 1
ATOM 812 O O . SER A 1 102 ? -1.811 -0.313 20.254 1.00 96.50 102 SER A O 1
ATOM 814 N N . ALA A 1 103 ? -1.340 1.535 19.079 1.00 97.75 103 ALA A N 1
ATOM 815 C CA . ALA A 1 103 ? -2.048 1.114 17.871 1.00 97.75 103 ALA A CA 1
ATOM 816 C C . ALA A 1 103 ? -1.489 -0.199 17.301 1.00 97.75 103 ALA A C 1
ATOM 818 O O . ALA A 1 103 ? -2.251 -1.080 16.898 1.00 97.75 103 ALA A O 1
ATOM 819 N N . SER A 1 104 ? -0.161 -0.356 17.300 1.00 97.50 104 SER A N 1
ATOM 820 C CA . SER A 1 104 ? 0.489 -1.610 16.921 1.00 97.50 104 SER A CA 1
ATOM 821 C C . SER A 1 104 ? 0.026 -2.747 17.832 1.00 97.50 104 SER A C 1
ATOM 823 O O . SER A 1 104 ? -0.385 -3.790 17.328 1.00 97.50 104 SER A O 1
ATOM 825 N N . GLY A 1 105 ? 0.044 -2.558 19.155 1.00 96.38 105 GLY A N 1
ATOM 826 C CA . GLY A 1 105 ? -0.435 -3.553 20.121 1.00 96.38 105 GLY A CA 1
ATOM 827 C C . GLY A 1 105 ? -1.893 -3.959 19.886 1.00 96.38 105 GLY A C 1
ATOM 828 O O . GLY A 1 105 ? -2.194 -5.151 19.810 1.00 96.38 105 GLY A O 1
ATOM 829 N N . PHE A 1 106 ? -2.776 -2.982 19.667 1.00 97.56 106 PHE A N 1
ATOM 830 C CA . PHE A 1 106 ? -4.188 -3.217 19.368 1.00 97.56 106 PHE A CA 1
ATOM 831 C C . PHE A 1 106 ? -4.382 -4.098 18.125 1.00 97.56 106 PHE A C 1
ATOM 833 O O . PHE A 1 106 ? -5.074 -5.114 18.194 1.00 97.56 106 PHE A O 1
ATOM 840 N N . TYR A 1 107 ? -3.750 -3.761 16.994 1.00 98.00 107 TYR A N 1
ATOM 841 C CA . TYR A 1 107 ? -3.917 -4.536 15.759 1.00 98.00 107 TYR A CA 1
ATOM 842 C C . TYR A 1 107 ? -3.272 -5.927 15.829 1.00 98.00 107 TYR A C 1
ATOM 844 O O . TYR A 1 107 ? -3.802 -6.859 15.224 1.00 98.00 107 TYR A O 1
ATOM 852 N N . HIS A 1 108 ? -2.181 -6.104 16.583 1.00 95.19 108 HIS A N 1
ATOM 853 C CA . HIS A 1 108 ? -1.635 -7.437 16.858 1.00 95.19 108 HIS A CA 1
ATOM 854 C C . HIS A 1 108 ? -2.611 -8.288 17.669 1.00 95.19 108 HIS A C 1
ATOM 856 O O . HIS A 1 108 ? -2.835 -9.449 17.324 1.00 95.19 108 HIS A O 1
ATOM 862 N N . GLN A 1 109 ? -3.207 -7.714 18.718 1.00 94.31 109 GLN A N 1
ATOM 863 C CA . GLN A 1 109 ? -4.178 -8.423 19.545 1.00 94.31 109 GLN A CA 1
ATOM 864 C C . GLN A 1 109 ? -5.435 -8.772 18.746 1.00 94.31 109 GLN A C 1
ATOM 866 O O . GLN A 1 109 ? -5.864 -9.920 18.764 1.00 94.31 109 GLN A O 1
ATOM 871 N N . LEU A 1 110 ? -5.980 -7.824 17.978 1.00 94.75 110 LEU A N 1
ATOM 872 C CA . LEU A 1 110 ? -7.133 -8.066 17.113 1.00 94.75 110 LEU A CA 1
ATOM 873 C C . LEU A 1 110 ? -6.838 -9.164 16.083 1.00 94.75 110 LEU A C 1
ATOM 875 O O . LEU A 1 110 ? -7.639 -10.079 15.913 1.00 94.75 110 LEU A O 1
ATOM 879 N N . LEU A 1 111 ? -5.671 -9.124 15.431 1.00 93.81 111 LEU A N 1
ATOM 880 C CA . LEU A 1 111 ? -5.260 -10.165 14.489 1.00 93.81 111 LEU A CA 1
ATOM 881 C C . LEU A 1 111 ? -5.148 -11.535 15.169 1.00 93.81 111 LEU A C 1
ATOM 883 O O . LEU A 1 111 ? -5.576 -12.538 14.595 1.00 93.81 111 LEU A O 1
ATOM 887 N N . HIS A 1 112 ? -4.587 -11.584 16.380 1.00 89.62 112 HIS A N 1
ATOM 888 C CA . HIS A 1 112 ? -4.503 -12.805 17.174 1.00 89.62 112 HIS A CA 1
ATOM 889 C C . HIS A 1 112 ? -5.895 -13.361 17.490 1.00 89.62 112 HIS A C 1
ATOM 891 O O . HIS A 1 112 ? -6.145 -14.535 17.217 1.00 89.62 112 HIS A O 1
ATOM 897 N N . ASP A 1 113 ? -6.801 -12.524 17.996 1.00 89.38 113 ASP A N 1
ATOM 898 C CA . ASP A 1 113 ? -8.168 -12.914 18.341 1.00 89.38 113 ASP A CA 1
ATOM 899 C C . ASP A 1 113 ? -8.917 -13.451 17.118 1.00 89.38 113 ASP A C 1
ATOM 901 O O . ASP A 1 113 ? -9.506 -14.524 17.190 1.00 89.38 113 ASP A O 1
ATOM 905 N N . LEU A 1 114 ? -8.822 -12.769 15.970 1.00 89.19 114 LEU A N 1
ATOM 906 C CA . LEU A 1 114 ? -9.426 -13.204 14.704 1.00 89.19 114 LEU A CA 1
ATOM 907 C C . LEU A 1 114 ? -8.866 -14.556 14.238 1.00 89.19 114 LEU A C 1
ATOM 909 O O . LEU A 1 114 ? -9.619 -15.442 13.836 1.00 89.19 114 LEU A O 1
ATOM 913 N N . CYS A 1 115 ? -7.545 -14.748 14.315 1.00 87.69 115 CYS A N 1
ATOM 914 C CA . CYS A 1 115 ? -6.916 -16.018 13.941 1.00 87.69 115 CYS A CA 1
ATOM 915 C C . CYS A 1 115 ? -7.337 -17.164 14.868 1.00 87.69 115 CYS A C 1
ATOM 917 O O . CYS A 1 115 ? -7.517 -18.290 14.404 1.00 87.69 115 CYS A O 1
ATOM 919 N N . CYS A 1 116 ? -7.467 -16.892 16.168 1.00 83.69 116 CYS A N 1
ATOM 920 C CA . CYS A 1 116 ? -7.888 -17.869 17.166 1.00 83.69 116 CYS A CA 1
ATOM 921 C C . CYS A 1 116 ? -9.382 -18.199 17.044 1.00 83.69 116 CYS A C 1
ATOM 923 O O . CYS A 1 116 ? -9.737 -19.374 17.084 1.00 83.69 116 CYS A O 1
ATOM 925 N N . ALA A 1 117 ? -10.236 -17.192 16.856 1.00 79.06 117 ALA A N 1
ATOM 926 C CA . ALA A 1 117 ? -11.684 -17.347 16.749 1.00 79.06 117 ALA A CA 1
ATOM 927 C C . ALA A 1 117 ? -12.116 -18.013 15.434 1.00 79.06 117 ALA A C 1
ATOM 929 O O . ALA A 1 117 ? -13.060 -18.798 15.433 1.00 79.06 117 ALA A O 1
ATOM 930 N N . PHE A 1 118 ? -11.427 -17.725 14.322 1.00 79.56 118 PHE A N 1
ATOM 931 C CA . PHE A 1 118 ? -11.840 -18.160 12.979 1.00 79.56 118 PHE A CA 1
ATOM 932 C C . PHE A 1 118 ? -10.870 -19.142 12.305 1.00 79.56 118 PHE A C 1
ATOM 934 O O . PHE A 1 118 ? -11.014 -19.450 11.123 1.00 79.56 118 PHE A O 1
ATOM 941 N N . HIS A 1 119 ? -9.866 -19.636 13.034 1.00 77.31 119 HIS A N 1
ATOM 942 C CA . HIS A 1 119 ? -8.893 -20.631 12.560 1.00 77.31 119 HIS A CA 1
ATOM 943 C C . HIS A 1 119 ? -8.157 -20.252 11.256 1.00 77.31 119 HIS A C 1
ATOM 945 O O . HIS A 1 119 ? -7.801 -21.111 10.442 1.00 77.31 119 HIS A O 1
ATOM 951 N N . VAL A 1 120 ? -7.880 -18.960 11.054 1.00 76.75 120 VAL A N 1
ATOM 952 C CA . VAL A 1 120 ? -7.131 -18.473 9.887 1.00 76.75 120 VAL A CA 1
ATOM 953 C C . VAL A 1 120 ? -5.643 -18.800 10.045 1.00 76.75 120 VAL A C 1
ATOM 955 O O . VAL A 1 120 ? -4.976 -18.361 10.984 1.00 76.75 120 VAL A O 1
ATOM 958 N N . ASN A 1 121 ? -5.091 -19.563 9.100 1.00 72.38 121 ASN A N 1
ATOM 959 C CA . ASN A 1 121 ? -3.658 -19.845 9.043 1.00 72.38 121 ASN A CA 1
ATOM 960 C C . ASN A 1 121 ? -2.926 -18.722 8.301 1.00 72.38 121 ASN A C 1
ATOM 962 O O . ASN A 1 121 ? -2.955 -18.662 7.075 1.00 72.38 121 ASN A O 1
ATOM 966 N N . ILE A 1 122 ? -2.227 -17.869 9.048 1.00 71.50 122 ILE A N 1
ATOM 967 C CA . ILE A 1 122 ? -1.291 -16.891 8.487 1.00 71.50 122 ILE A CA 1
ATOM 968 C C . ILE A 1 122 ? 0.119 -17.501 8.546 1.00 71.50 122 ILE A C 1
ATOM 970 O O . ILE A 1 122 ? 0.537 -17.896 9.638 1.00 71.50 122 ILE A O 1
ATOM 974 N N . PRO A 1 123 ? 0.868 -17.581 7.426 1.00 56.84 123 PRO A N 1
ATOM 975 C CA . PRO A 1 123 ? 2.185 -18.233 7.366 1.00 56.84 123 PRO A CA 1
ATOM 976 C C . PRO A 1 123 ? 3.202 -17.747 8.411 1.00 56.84 123 PRO A C 1
ATOM 978 O O . PRO A 1 123 ? 4.080 -18.505 8.811 1.00 56.84 123 PRO A O 1
ATOM 981 N N . CYS A 1 124 ? 3.061 -16.509 8.887 1.00 54.44 124 CYS A N 1
ATOM 982 C CA . CYS A 1 124 ? 3.973 -15.876 9.847 1.00 54.44 124 CYS A CA 1
ATOM 983 C C . CYS A 1 124 ? 3.467 -15.871 11.287 1.00 54.44 124 CYS A C 1
ATOM 985 O O . CYS A 1 124 ? 4.113 -15.304 12.167 1.00 54.44 124 CYS A O 1
ATOM 987 N N . ARG A 1 125 ? 2.333 -16.524 11.557 1.00 56.41 125 ARG A N 1
ATOM 988 C CA . ARG A 1 125 ? 1.911 -16.786 12.929 1.00 56.41 125 ARG A CA 1
ATOM 989 C C . ARG A 1 125 ? 2.855 -17.834 13.506 1.00 56.41 125 ARG A C 1
ATOM 991 O O . ARG A 1 125 ? 2.760 -19.017 13.170 1.00 56.41 125 ARG A O 1
ATOM 998 N N . VAL A 1 126 ? 3.729 -17.423 14.422 1.00 46.12 126 VAL A N 1
ATOM 999 C CA . VAL A 1 126 ? 4.281 -18.366 15.395 1.00 46.12 126 VAL A CA 1
ATOM 1000 C C . VAL A 1 126 ? 3.077 -18.891 16.166 1.00 46.12 126 VAL A C 1
ATOM 1002 O O . VAL A 1 126 ? 2.475 -18.178 16.965 1.00 46.12 126 VAL A O 1
ATOM 1005 N N . ARG A 1 127 ? 2.628 -20.108 15.842 1.00 43.44 127 ARG A N 1
ATOM 1006 C CA . ARG A 1 127 ? 1.594 -20.773 16.636 1.00 43.44 127 ARG A CA 1
ATOM 1007 C C . ARG A 1 127 ? 2.145 -20.854 18.059 1.00 43.44 127 ARG A C 1
ATOM 1009 O O . ARG A 1 127 ? 3.255 -21.361 18.220 1.00 43.44 127 ARG A O 1
ATOM 1016 N N . SER A 1 128 ? 1.392 -20.402 19.066 1.00 43.50 128 SER A N 1
ATOM 1017 C CA . SER A 1 128 ? 1.771 -20.610 20.475 1.00 43.50 128 SER A CA 1
ATOM 1018 C C . SER A 1 128 ? 2.078 -22.079 20.755 1.00 43.50 128 SER A C 1
ATOM 1020 O O . SER A 1 128 ? 2.938 -22.367 21.562 1.00 43.50 128 SER A O 1
ATOM 1022 N N . SER A 1 129 ? 1.520 -23.025 19.995 1.00 41.03 129 SER A N 1
ATOM 1023 C CA . SER A 1 129 ? 1.896 -24.439 20.088 1.00 41.03 129 SER A CA 1
ATOM 1024 C C . SER A 1 129 ? 3.384 -24.749 19.810 1.00 41.03 129 SER A C 1
ATOM 1026 O O . SER A 1 129 ? 3.829 -25.842 20.140 1.00 41.03 129 SER A O 1
ATOM 1028 N N . LYS A 1 130 ? 4.157 -23.846 19.180 1.00 39.47 130 LYS A N 1
ATOM 1029 C CA . LYS A 1 130 ? 5.614 -23.980 18.952 1.00 39.47 130 LYS A CA 1
ATOM 1030 C C . LYS A 1 130 ? 6.475 -23.190 19.947 1.00 39.47 130 LYS A C 1
ATOM 1032 O O . LYS A 1 130 ? 7.666 -23.465 20.040 1.00 39.47 130 LYS A O 1
ATOM 1037 N N . LEU A 1 131 ? 5.902 -22.241 20.686 1.00 43.00 131 LEU A N 1
ATOM 1038 C CA . LEU A 1 131 ? 6.551 -21.605 21.832 1.00 43.00 131 LEU A CA 1
ATOM 1039 C C . LEU A 1 131 ? 5.981 -22.303 23.067 1.00 43.00 131 LEU A C 1
ATOM 1041 O O . LEU A 1 131 ? 4.843 -22.038 23.422 1.00 43.00 131 LEU A O 1
ATOM 1045 N N . LEU A 1 132 ? 6.733 -23.198 23.708 1.00 40.06 132 LEU A N 1
ATOM 1046 C CA . LEU A 1 132 ? 6.332 -24.031 24.862 1.00 40.06 132 LEU A CA 1
ATOM 1047 C C . LEU A 1 132 ? 5.807 -23.268 26.118 1.00 40.06 132 LEU A C 1
ATOM 1049 O O . LEU A 1 132 ? 5.827 -23.803 27.220 1.00 40.06 132 LEU A O 1
ATOM 1053 N N . LEU A 1 133 ? 5.371 -22.015 25.985 1.00 42.00 133 LEU A N 1
ATOM 1054 C CA . LEU A 1 133 ? 5.098 -21.056 27.045 1.00 42.00 133 LEU A CA 1
ATOM 1055 C C . LEU A 1 133 ? 3.613 -20.774 27.290 1.00 42.00 133 LEU A C 1
ATOM 1057 O O . LEU A 1 133 ? 3.293 -20.264 28.356 1.00 42.00 133 LEU A O 1
ATOM 1061 N N . LEU A 1 134 ? 2.692 -21.125 26.387 1.00 40.16 134 LEU A N 1
ATOM 1062 C CA . LEU A 1 134 ? 1.254 -20.989 26.648 1.00 40.16 134 LEU A CA 1
ATOM 1063 C C . LEU A 1 134 ? 0.505 -22.153 25.992 1.00 40.16 134 LEU A C 1
ATOM 1065 O O . LEU A 1 134 ? 0.469 -22.261 24.766 1.00 40.16 134 LEU A O 1
ATOM 1069 N N . LYS A 1 135 ? -0.110 -23.024 26.808 1.00 36.34 135 LYS A N 1
ATOM 1070 C CA . LYS A 1 135 ? -1.212 -23.880 26.337 1.00 36.34 135 LYS A CA 1
ATOM 1071 C C . LYS A 1 135 ? -2.187 -22.965 25.597 1.00 36.34 135 LYS A C 1
ATOM 1073 O O . LYS A 1 135 ? -2.468 -21.886 26.113 1.00 36.34 135 LYS A O 1
ATOM 1078 N N . ASP A 1 136 ? -2.684 -23.392 24.433 1.00 41.12 136 ASP A N 1
ATOM 1079 C CA . ASP A 1 136 ? -3.880 -22.811 23.819 1.00 41.12 136 ASP A CA 1
ATOM 1080 C C . ASP A 1 136 ? -4.986 -22.890 24.881 1.00 41.12 136 ASP A C 1
ATOM 1082 O O . ASP A 1 136 ? -5.724 -23.870 24.989 1.00 41.12 136 ASP A O 1
ATOM 1086 N N . THR A 1 137 ? -5.083 -21.871 25.731 1.00 38.38 137 THR A N 1
ATOM 1087 C CA . THR A 1 137 ? -6.339 -21.506 26.338 1.00 38.38 137 THR A CA 1
ATOM 1088 C C . THR A 1 137 ? -7.162 -21.129 25.133 1.00 38.38 137 THR A C 1
ATOM 1090 O O . THR A 1 137 ? -7.059 -20.022 24.612 1.00 38.38 137 THR A O 1
ATOM 1093 N N . SER A 1 138 ? -7.923 -22.101 24.628 1.00 41.78 138 SER A N 1
ATOM 1094 C CA . SER A 1 138 ? -9.110 -21.831 23.848 1.00 41.78 138 SER A CA 1
ATOM 1095 C C . SER A 1 138 ? -9.857 -20.789 24.664 1.00 41.78 138 SER A C 1
ATOM 1097 O O . SER A 1 138 ? -10.508 -21.123 25.660 1.00 41.78 138 SER A O 1
ATOM 1099 N N . LEU A 1 139 ? -9.639 -19.512 24.344 1.00 43.59 139 LEU A N 1
ATOM 1100 C CA . LEU A 1 139 ? -10.419 -18.425 24.877 1.00 43.59 139 LEU A CA 1
ATOM 1101 C C . LEU A 1 139 ? -11.827 -18.894 24.572 1.00 43.59 139 LEU A C 1
ATOM 1103 O O . LEU A 1 139 ? -12.181 -19.079 23.402 1.00 43.59 139 LEU A O 1
ATOM 1107 N N . LYS A 1 140 ? -12.566 -19.239 25.629 1.00 43.59 140 LYS A N 1
ATOM 1108 C CA . LYS A 1 140 ? -13.998 -19.457 25.555 1.00 43.59 140 LYS A CA 1
ATOM 1109 C C . LYS A 1 140 ? -14.525 -18.101 25.111 1.00 43.59 140 LYS A C 1
ATOM 1111 O O . LYS A 1 140 ? -14.837 -17.261 25.949 1.00 43.59 140 LYS A O 1
ATOM 1116 N N . HIS A 1 141 ? -14.488 -17.844 23.804 1.00 48.91 141 HIS A N 1
ATOM 1117 C CA . HIS A 1 141 ? -15.058 -16.674 23.171 1.00 48.91 141 HIS A CA 1
ATOM 1118 C C . HIS A 1 141 ? -16.554 -16.878 23.327 1.00 48.91 141 HIS A C 1
ATOM 1120 O O . HIS A 1 141 ? -17.223 -17.471 22.483 1.00 48.91 141 HIS A O 1
ATOM 1126 N N . GLY A 1 142 ? -17.042 -16.519 24.514 1.00 45.62 142 GLY A N 1
ATOM 1127 C CA . GLY A 1 142 ? -18.445 -16.556 24.841 1.00 45.62 142 GLY A CA 1
ATOM 1128 C C . GLY A 1 142 ? -19.177 -15.765 23.771 1.00 45.62 142 GLY A C 1
ATOM 1129 O O . GLY A 1 142 ? -18.914 -14.580 23.585 1.00 45.62 142 GLY A O 1
ATOM 1130 N N . SER A 1 143 ? -20.095 -16.449 23.092 1.00 58.44 143 SER A N 1
ATOM 1131 C CA . SER A 1 143 ? -21.064 -15.873 22.164 1.00 58.44 143 SER A CA 1
ATOM 1132 C C . SER A 1 143 ? -20.541 -15.431 20.785 1.00 58.44 143 SER A C 1
ATOM 1134 O O . SER A 1 143 ? -20.914 -14.361 20.312 1.00 58.44 143 SER A O 1
ATOM 1136 N N . ILE A 1 144 ? -19.749 -16.248 20.069 1.00 63.81 144 ILE A N 1
ATOM 1137 C CA . ILE A 1 144 ? -19.746 -16.137 18.592 1.00 63.81 144 ILE A CA 1
ATOM 1138 C C . ILE A 1 144 ? -21.165 -16.485 18.135 1.00 63.81 144 ILE A C 1
ATOM 1140 O O . ILE A 1 144 ? -21.601 -17.628 18.256 1.00 63.81 144 ILE A O 1
ATOM 1144 N N . THR A 1 145 ? -21.908 -15.480 17.680 1.00 64.25 145 THR A N 1
ATOM 1145 C CA . THR A 1 145 ? -23.334 -15.642 17.347 1.00 64.25 145 THR A CA 1
ATOM 1146 C C . THR A 1 145 ? -23.551 -16.241 15.960 1.00 64.25 145 THR A C 1
ATOM 1148 O O . THR A 1 145 ? -24.598 -16.829 15.704 1.00 64.25 145 THR A O 1
ATOM 1151 N N . HIS A 1 146 ? -22.560 -16.111 15.075 1.00 68.31 146 HIS A N 1
ATOM 1152 C CA . HIS A 1 146 ? -22.605 -16.565 13.691 1.00 68.31 146 HIS A CA 1
ATOM 1153 C C . HIS A 1 146 ? -21.203 -16.991 13.243 1.00 68.31 146 HIS A C 1
ATOM 1155 O O . HIS A 1 146 ? -20.246 -16.256 13.490 1.00 68.31 146 HIS A O 1
ATOM 1161 N N . GLN A 1 147 ? -21.063 -18.151 12.590 1.00 79.00 147 GLN A N 1
ATOM 1162 C CA . GLN A 1 147 ? -19.793 -18.509 11.953 1.00 79.00 147 GLN A CA 1
ATOM 1163 C C . GLN A 1 147 ? -19.600 -17.637 10.707 1.00 79.00 147 GLN A C 1
ATOM 1165 O O . GLN A 1 147 ? -20.424 -17.712 9.797 1.00 79.00 147 GLN A O 1
ATOM 1170 N N . PRO A 1 148 ? -18.567 -16.785 10.659 1.00 85.69 148 PRO A N 1
ATOM 1171 C CA . PRO A 1 148 ? -18.335 -15.933 9.500 1.00 85.69 148 PRO A CA 1
ATOM 1172 C C . PRO A 1 148 ? -17.850 -16.721 8.290 1.00 85.69 148 PRO A C 1
ATOM 1174 O O . PRO A 1 148 ? -17.281 -17.811 8.409 1.00 85.69 148 PRO A O 1
ATOM 1177 N N . GLU A 1 149 ? -18.030 -16.133 7.114 1.00 89.75 149 GLU A N 1
ATOM 1178 C CA . GLU A 1 149 ? -17.521 -16.710 5.888 1.00 89.75 149 GLU A CA 1
ATOM 1179 C C . GLU A 1 149 ? -15.992 -16.622 5.847 1.00 89.75 149 GLU A C 1
ATOM 1181 O O . GLU A 1 149 ? -15.363 -15.640 6.255 1.00 89.75 149 GLU A O 1
ATOM 1186 N N . ARG A 1 150 ? -15.358 -17.657 5.291 1.00 89.31 150 ARG A N 1
ATOM 1187 C CA . ARG A 1 150 ? -13.896 -17.709 5.165 1.00 89.31 150 ARG A CA 1
ATOM 1188 C C . ARG A 1 150 ? -13.302 -16.483 4.442 1.00 89.31 150 ARG A C 1
ATOM 1190 O O . ARG A 1 150 ? -12.271 -15.998 4.920 1.00 89.31 150 ARG A O 1
ATOM 1197 N N . PRO A 1 151 ? -13.894 -15.959 3.347 1.00 91.75 151 PRO A N 1
ATOM 1198 C CA . PRO A 1 151 ? -13.417 -14.734 2.707 1.00 91.75 151 PRO A CA 1
ATOM 1199 C C . PRO A 1 151 ? -13.466 -13.514 3.635 1.00 91.75 151 PRO A C 1
ATOM 1201 O O . PRO A 1 151 ? -12.491 -12.765 3.678 1.00 91.75 151 PRO A O 1
ATOM 1204 N N . SER A 1 152 ? -14.529 -13.351 4.429 1.00 94.31 152 SER A N 1
ATOM 1205 C CA . SER A 1 152 ? -14.670 -12.266 5.411 1.00 94.31 152 SER A CA 1
ATOM 1206 C C . SER A 1 152 ? -13.569 -12.318 6.472 1.00 94.31 152 SER A C 1
ATOM 1208 O O . SER A 1 152 ? -12.932 -11.304 6.771 1.00 94.31 152 SER A O 1
ATOM 1210 N N . CYS A 1 153 ? -13.245 -13.512 6.981 1.00 93.44 153 CYS A N 1
ATOM 1211 C CA . CYS A 1 153 ? -12.129 -13.691 7.914 1.00 93.44 153 CYS A CA 1
ATOM 1212 C C . CYS A 1 153 ? -10.777 -13.332 7.285 1.00 93.44 153 CYS A C 1
ATOM 1214 O O . CYS A 1 153 ? -9.968 -12.636 7.899 1.00 93.44 153 CYS A O 1
ATOM 1216 N N . GLN A 1 154 ? -10.520 -13.799 6.057 1.00 92.44 154 GLN A N 1
ATOM 1217 C CA . GLN A 1 154 ? -9.278 -13.500 5.338 1.00 92.44 154 GLN A CA 1
ATOM 1218 C C . GLN A 1 154 ? -9.142 -12.004 5.044 1.00 92.44 154 GLN A C 1
ATOM 1220 O O . GLN A 1 154 ? -8.059 -11.450 5.239 1.00 92.44 154 GLN A O 1
ATOM 1225 N N . TYR A 1 155 ? -10.230 -11.348 4.634 1.00 95.25 155 TYR A N 1
ATOM 1226 C CA . TYR A 1 155 ? -10.281 -9.903 4.438 1.00 95.25 155 TYR A CA 1
ATOM 1227 C C . TYR A 1 155 ? -9.942 -9.160 5.728 1.00 95.25 155 TYR A C 1
ATOM 1229 O O . TYR A 1 155 ? -9.050 -8.315 5.723 1.00 95.25 155 TYR A O 1
ATOM 1237 N N . MET A 1 156 ? -10.574 -9.507 6.851 1.00 96.44 156 MET A N 1
ATOM 1238 C CA . MET A 1 156 ? -10.337 -8.801 8.109 1.00 96.44 156 MET A CA 1
ATOM 1239 C C . MET A 1 156 ? -8.900 -8.995 8.619 1.00 96.44 156 MET A C 1
ATOM 1241 O O . MET A 1 156 ? -8.245 -8.043 9.044 1.00 96.44 156 MET A O 1
ATOM 1245 N N . CYS A 1 157 ? -8.347 -10.205 8.502 1.00 95.62 157 CYS A N 1
ATOM 1246 C CA . CYS A 1 157 ? -6.936 -10.447 8.803 1.00 95.62 157 CYS A CA 1
ATOM 1247 C C . CYS A 1 157 ? -5.997 -9.664 7.864 1.00 95.62 157 CYS A C 1
ATOM 1249 O O . CYS A 1 157 ? -4.989 -9.119 8.320 1.00 95.62 157 CYS A O 1
ATOM 1251 N N . GLN A 1 158 ? -6.323 -9.564 6.568 1.00 96.56 158 GLN A N 1
ATOM 1252 C CA . GLN A 1 158 ? -5.568 -8.746 5.614 1.00 96.56 158 GLN A CA 1
ATOM 1253 C C . GLN A 1 158 ? -5.633 -7.266 6.002 1.00 96.56 158 GLN A C 1
ATOM 1255 O O . GLN A 1 158 ? -4.606 -6.592 5.988 1.00 96.56 158 GLN A O 1
ATOM 1260 N N . HIS A 1 159 ? -6.810 -6.776 6.387 1.00 97.50 159 HIS A N 1
ATOM 1261 C CA . HIS A 1 159 ? -7.035 -5.407 6.836 1.00 97.50 159 HIS A CA 1
ATOM 1262 C C . HIS A 1 159 ? -6.157 -5.066 8.052 1.00 97.50 159 HIS A C 1
ATOM 1264 O O . HIS A 1 159 ? -5.455 -4.053 8.042 1.00 97.50 159 HIS A O 1
ATOM 1270 N N . CYS A 1 160 ? -6.085 -5.952 9.054 1.00 97.88 160 CYS A N 1
ATOM 1271 C CA . CYS A 1 160 ? -5.165 -5.783 10.182 1.00 97.88 160 CYS A CA 1
ATOM 1272 C C . CYS A 1 160 ? -3.697 -5.723 9.736 1.00 97.88 160 CYS A C 1
ATOM 1274 O O . CYS A 1 160 ? -2.960 -4.848 10.182 1.00 97.88 160 CYS A O 1
ATOM 1276 N N . LEU A 1 161 ? -3.262 -6.622 8.843 1.00 97.62 161 LEU A N 1
ATOM 1277 C CA . LEU A 1 161 ? -1.885 -6.633 8.334 1.00 97.62 161 LEU A CA 1
ATOM 1278 C C . LEU A 1 161 ? -1.545 -5.349 7.565 1.00 97.62 161 LEU A C 1
ATOM 1280 O O . LEU A 1 161 ? -0.460 -4.803 7.746 1.00 97.62 161 LEU A O 1
ATOM 1284 N N . VAL A 1 162 ? -2.463 -4.827 6.747 1.00 98.31 162 VAL A N 1
ATOM 1285 C CA . VAL A 1 162 ? -2.256 -3.548 6.050 1.00 98.31 162 VAL A CA 1
ATOM 1286 C C . VAL A 1 162 ? -2.044 -2.416 7.054 1.00 98.31 162 VAL A C 1
ATOM 1288 O O . VAL A 1 162 ? -1.084 -1.660 6.911 1.00 98.31 162 VAL A O 1
ATOM 1291 N 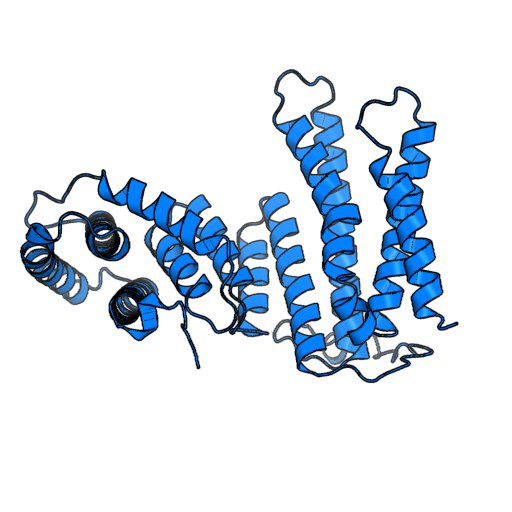N . HIS A 1 163 ? -2.863 -2.323 8.102 1.00 98.56 163 HIS A N 1
ATOM 1292 C CA . HIS A 1 163 ? -2.719 -1.251 9.089 1.00 98.56 163 HIS A CA 1
ATOM 1293 C C . HIS A 1 163 ? -1.515 -1.426 10.018 1.00 98.56 163 HIS A C 1
ATOM 1295 O O . HIS A 1 163 ? -0.879 -0.433 10.366 1.00 98.56 163 HIS A O 1
ATOM 1301 N N . LEU A 1 164 ? -1.100 -2.658 10.325 1.00 98.56 164 LEU A N 1
ATOM 1302 C CA . LEU A 1 164 ? 0.209 -2.918 10.939 1.00 98.56 164 LEU A CA 1
ATOM 1303 C C . LEU A 1 164 ? 1.355 -2.414 10.048 1.00 98.56 164 LEU A C 1
ATOM 1305 O O . LEU A 1 164 ? 2.304 -1.802 10.544 1.00 98.56 164 LEU A O 1
ATOM 1309 N N . GLY A 1 165 ? 1.241 -2.599 8.730 1.00 98.25 165 GLY A N 1
ATOM 1310 C CA . GLY A 1 165 ? 2.159 -2.025 7.748 1.00 98.25 165 GLY A CA 1
ATOM 1311 C C . GLY A 1 165 ? 2.147 -0.493 7.728 1.00 98.25 165 GLY A C 1
ATOM 1312 O O . GLY A 1 165 ? 3.209 0.130 7.664 1.00 98.25 165 GLY A O 1
ATOM 1313 N N . ASP A 1 166 ? 0.970 0.133 7.819 1.00 98.31 166 ASP A N 1
ATOM 1314 C CA . ASP A 1 166 ? 0.832 1.594 7.879 1.00 98.31 166 ASP A CA 1
ATOM 1315 C C . ASP A 1 166 ? 1.493 2.156 9.140 1.00 98.31 166 ASP A C 1
ATOM 1317 O O . ASP A 1 166 ? 2.283 3.098 9.052 1.00 98.31 166 ASP A O 1
ATOM 1321 N N . ILE A 1 167 ? 1.229 1.539 10.295 1.00 98.56 167 ILE A N 1
ATOM 1322 C CA . ILE A 1 167 ? 1.806 1.909 11.592 1.00 98.56 167 ILE A CA 1
ATOM 1323 C C . ILE A 1 167 ? 3.330 1.758 11.563 1.00 98.56 167 ILE A C 1
ATOM 1325 O O . ILE A 1 167 ? 4.041 2.697 11.920 1.00 98.56 167 ILE A O 1
ATOM 1329 N N . ALA A 1 168 ? 3.854 0.628 11.076 1.00 98.00 168 ALA A N 1
ATOM 1330 C CA . ALA A 1 168 ? 5.295 0.424 10.923 1.00 98.00 168 ALA A CA 1
ATOM 1331 C C . ALA A 1 168 ? 5.927 1.481 10.001 1.00 98.00 168 ALA A C 1
ATOM 1333 O O . ALA A 1 168 ? 6.986 2.027 10.313 1.00 98.00 168 ALA A O 1
ATOM 1334 N N . ARG A 1 169 ? 5.254 1.849 8.901 1.00 97.69 169 ARG A N 1
ATOM 1335 C CA . ARG A 1 169 ? 5.712 2.931 8.018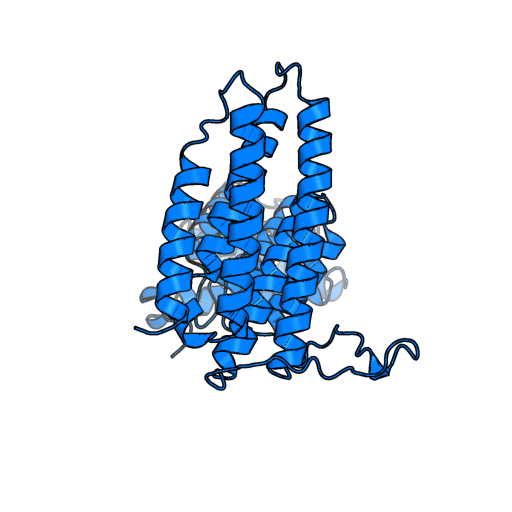 1.00 97.69 169 ARG A CA 1
ATOM 1336 C C . ARG A 1 169 ? 5.734 4.279 8.742 1.00 97.69 169 ARG A C 1
ATOM 1338 O O . ARG A 1 169 ? 6.703 5.013 8.593 1.00 97.69 169 ARG A O 1
ATOM 1345 N N . TYR A 1 170 ? 4.717 4.605 9.540 1.00 97.19 170 TYR A N 1
ATOM 1346 C CA . TYR A 1 170 ? 4.693 5.842 10.333 1.00 97.19 170 TYR A CA 1
ATOM 1347 C C . TYR A 1 170 ? 5.766 5.880 11.431 1.00 97.19 170 TYR A C 1
ATOM 1349 O O . TYR A 1 170 ? 6.181 6.964 11.831 1.00 97.19 170 TYR A O 1
ATOM 1357 N N . ARG A 1 171 ? 6.264 4.715 11.861 1.00 96.25 171 ARG A N 1
ATOM 1358 C CA . ARG A 1 171 ? 7.427 4.559 12.753 1.00 96.25 171 ARG A CA 1
ATOM 1359 C C . ARG A 1 171 ? 8.769 4.538 12.006 1.00 96.25 171 ARG A C 1
ATOM 1361 O O . ARG A 1 171 ? 9.798 4.295 12.625 1.00 96.25 171 ARG A O 1
ATOM 1368 N N . ASN A 1 172 ? 8.774 4.768 10.689 1.00 95.50 172 ASN A N 1
ATOM 1369 C CA . ASN A 1 172 ? 9.945 4.664 9.808 1.00 95.50 172 ASN A CA 1
ATOM 1370 C C . ASN A 1 172 ? 10.605 3.268 9.789 1.00 95.50 172 ASN A C 1
ATOM 1372 O O . ASN A 1 172 ? 11.801 3.135 9.544 1.00 95.50 172 ASN A O 1
ATOM 1376 N N . GLN A 1 173 ? 9.831 2.203 10.013 1.00 96.50 173 GLN A N 1
ATOM 1377 C CA . GLN A 1 173 ? 10.301 0.814 10.013 1.00 96.50 173 GLN A CA 1
ATOM 1378 C C . GLN A 1 173 ? 10.011 0.150 8.659 1.00 96.50 173 GLN A C 1
ATOM 1380 O O . GLN A 1 173 ? 9.200 -0.772 8.561 1.00 96.50 173 GLN A O 1
ATOM 1385 N N . SER A 1 174 ? 10.650 0.631 7.587 1.00 94.94 174 SER A N 1
ATOM 1386 C CA . SER A 1 174 ? 10.308 0.254 6.203 1.00 94.94 174 SER A CA 1
ATOM 1387 C C . SER A 1 174 ? 10.348 -1.255 5.935 1.00 94.94 174 SER A C 1
ATOM 1389 O O . SER A 1 174 ? 9.431 -1.769 5.301 1.00 94.94 174 SER A O 1
ATOM 1391 N N . GLY A 1 175 ? 11.343 -1.983 6.457 1.00 94.88 175 GLY A N 1
ATOM 1392 C CA . GLY A 1 175 ? 11.426 -3.442 6.279 1.00 94.88 175 GLY A CA 1
ATOM 1393 C C . GLY A 1 175 ? 10.283 -4.198 6.967 1.00 94.88 175 GLY A C 1
ATOM 1394 O O . GLY A 1 175 ? 9.713 -5.130 6.401 1.00 94.88 175 GLY A O 1
ATOM 1395 N N . GLN A 1 176 ? 9.879 -3.745 8.158 1.00 95.88 176 GLN A N 1
ATOM 1396 C CA . GLN A 1 176 ? 8.735 -4.308 8.876 1.00 95.88 176 GLN A CA 1
ATOM 1397 C C . GLN A 1 176 ? 7.419 -3.998 8.150 1.00 95.88 176 GLN A C 1
ATOM 1399 O O . GLN A 1 176 ? 6.575 -4.879 7.993 1.00 95.88 176 GLN A O 1
ATOM 1404 N N . ALA A 1 177 ? 7.258 -2.762 7.668 1.00 97.94 177 ALA A N 1
ATOM 1405 C CA . ALA A 1 177 ? 6.095 -2.357 6.885 1.00 97.94 177 ALA A CA 1
ATOM 1406 C C . ALA A 1 177 ? 5.959 -3.203 5.611 1.00 97.94 177 ALA A C 1
ATOM 1408 O O . ALA A 1 177 ? 4.884 -3.716 5.311 1.00 97.94 177 ALA A O 1
ATOM 1409 N N . GLU A 1 178 ? 7.065 -3.400 4.893 1.00 96.81 178 GLU A N 1
ATOM 1410 C CA . GLU A 1 178 ? 7.108 -4.218 3.685 1.00 96.81 178 GLU A CA 1
ATOM 1411 C C . GLU A 1 178 ? 6.718 -5.675 3.965 1.00 96.81 178 GLU A C 1
ATOM 1413 O O . GLU A 1 178 ? 5.920 -6.250 3.223 1.00 96.81 178 GLU A O 1
ATOM 1418 N N . SER A 1 179 ? 7.226 -6.255 5.057 1.00 96.25 179 SER A N 1
ATOM 1419 C CA . SER A 1 179 ? 6.854 -7.600 5.511 1.00 96.25 179 SER A CA 1
ATOM 1420 C C . SER A 1 179 ? 5.342 -7.722 5.732 1.00 96.25 179 SER A C 1
ATOM 1422 O O . SER A 1 179 ? 4.695 -8.597 5.149 1.00 96.25 179 SER A O 1
ATOM 1424 N N . TYR A 1 180 ? 4.742 -6.783 6.472 1.00 97.75 180 TYR A N 1
ATOM 1425 C CA . TYR A 1 180 ? 3.295 -6.768 6.696 1.00 97.75 180 TYR A CA 1
ATOM 1426 C C . TYR A 1 180 ? 2.491 -6.674 5.399 1.00 97.75 180 TYR A C 1
ATOM 1428 O O . TYR A 1 180 ? 1.569 -7.466 5.196 1.00 97.75 180 TYR A O 1
ATOM 1436 N N . TYR A 1 181 ? 2.852 -5.765 4.489 1.00 98.38 181 TYR A N 1
ATOM 1437 C CA . TYR A 1 181 ? 2.139 -5.636 3.218 1.00 98.38 181 TYR A CA 1
ATOM 1438 C C . TYR A 1 181 ? 2.303 -6.868 2.320 1.00 98.38 181 TYR A C 1
ATOM 1440 O O . TYR A 1 181 ? 1.351 -7.248 1.638 1.00 98.38 181 TYR A O 1
ATOM 1448 N N . ARG A 1 182 ? 3.463 -7.539 2.334 1.00 96.25 182 ARG A N 1
ATOM 1449 C CA . ARG A 1 182 ? 3.648 -8.808 1.611 1.00 96.25 182 ARG A CA 1
ATOM 1450 C C . ARG A 1 182 ? 2.756 -9.913 2.170 1.00 96.25 182 ARG A C 1
ATOM 1452 O O . ARG A 1 182 ? 2.118 -10.617 1.390 1.00 96.25 182 ARG A O 1
ATOM 1459 N N . HIS A 1 183 ? 2.663 -10.047 3.491 1.00 94.75 183 HIS A N 1
ATOM 1460 C CA . HIS A 1 183 ? 1.760 -11.025 4.106 1.00 94.75 183 HIS A CA 1
ATOM 1461 C C . HIS A 1 183 ? 0.291 -10.696 3.851 1.00 94.75 183 HIS A C 1
ATOM 1463 O O . HIS A 1 183 ? -0.490 -11.597 3.552 1.00 94.75 183 HIS A O 1
ATOM 1469 N N . ALA A 1 184 ? -0.074 -9.412 3.874 1.00 96.44 184 ALA A N 1
ATOM 1470 C CA . ALA A 1 184 ? -1.399 -8.967 3.467 1.00 96.44 184 ALA A CA 1
ATOM 1471 C C . ALA A 1 184 ? -1.695 -9.379 2.013 1.00 96.44 184 ALA A C 1
ATOM 1473 O O . ALA A 1 184 ? -2.726 -9.993 1.749 1.00 96.44 184 ALA A O 1
ATOM 1474 N N . ALA A 1 185 ? -0.780 -9.109 1.076 1.00 96.25 185 ALA A N 1
ATOM 1475 C CA . ALA A 1 185 ? -0.931 -9.466 -0.336 1.00 96.25 185 ALA A CA 1
ATOM 1476 C C . ALA A 1 185 ? -1.050 -10.983 -0.568 1.00 96.25 185 ALA A C 1
ATOM 1478 O O . ALA A 1 185 ? -1.785 -11.412 -1.449 1.00 96.25 185 ALA A O 1
ATOM 1479 N N . GLN A 1 186 ? -0.350 -11.804 0.220 1.00 93.69 186 GLN A N 1
ATOM 1480 C CA . GLN A 1 186 ? -0.445 -13.268 0.140 1.00 93.69 186 GLN A CA 1
ATOM 1481 C C . GLN A 1 186 ? -1.797 -13.801 0.626 1.00 93.69 186 GLN A C 1
ATOM 1483 O O . GLN A 1 186 ? -2.263 -14.818 0.117 1.00 93.69 186 GLN A O 1
ATOM 1488 N N . LEU A 1 187 ? -2.417 -13.138 1.606 1.00 91.44 187 LEU A N 1
ATOM 1489 C CA . LEU A 1 187 ? -3.648 -13.620 2.228 1.00 91.44 187 LEU A CA 1
ATOM 1490 C C . LEU A 1 187 ? -4.877 -13.446 1.329 1.00 91.44 187 LEU A C 1
ATOM 1492 O O . LEU A 1 187 ? -5.680 -14.369 1.216 1.00 91.44 187 LEU A O 1
ATOM 1496 N N . VAL A 1 188 ? -5.006 -12.288 0.675 1.00 94.56 188 VAL A N 1
ATOM 1497 C CA . VAL A 1 188 ? -6.054 -12.025 -0.327 1.00 94.56 188 VAL A CA 1
ATOM 1498 C C . VAL A 1 188 ? -5.417 -11.349 -1.553 1.00 94.56 188 VAL A C 1
ATOM 1500 O O . VAL A 1 188 ? -5.433 -10.119 -1.662 1.00 94.56 188 VAL A O 1
ATOM 1503 N N . PRO A 1 189 ? -4.847 -12.133 -2.490 1.00 95.88 189 PRO A N 1
ATOM 1504 C CA . PRO A 1 189 ? -4.134 -11.607 -3.663 1.00 95.88 189 PRO A CA 1
ATOM 1505 C C . PRO A 1 189 ? -5.012 -10.836 -4.654 1.00 95.88 189 PRO A C 1
ATOM 1507 O O . PRO A 1 189 ? -4.504 -10.142 -5.530 1.00 95.88 189 PRO A O 1
ATOM 1510 N N . SER A 1 190 ? -6.334 -10.971 -4.544 1.00 96.50 190 SER A N 1
ATOM 1511 C CA . SER A 1 190 ? -7.313 -10.256 -5.364 1.00 96.50 190 SER A CA 1
ATOM 1512 C C . SER A 1 190 ? -7.539 -8.804 -4.934 1.00 96.50 190 SER A C 1
ATOM 1514 O O . SER A 1 190 ? -8.188 -8.073 -5.677 1.00 96.50 190 SER A O 1
ATOM 1516 N N . ASN A 1 191 ? -7.032 -8.376 -3.774 1.00 97.00 191 ASN A N 1
ATOM 1517 C CA . ASN A 1 191 ? -7.162 -7.002 -3.290 1.00 97.00 191 ASN A CA 1
ATOM 1518 C C . ASN A 1 191 ? -5.951 -6.154 -3.709 1.00 97.00 191 ASN A C 1
ATOM 1520 O O . ASN A 1 191 ? -4.807 -6.504 -3.420 1.00 97.00 191 ASN A O 1
ATOM 1524 N N . GLY A 1 192 ? -6.203 -5.011 -4.351 1.00 97.88 192 GLY A N 1
ATOM 1525 C CA . GLY A 1 192 ? -5.170 -4.088 -4.821 1.00 97.88 192 GLY A CA 1
ATOM 1526 C C . GLY A 1 192 ? -4.441 -3.341 -3.700 1.00 97.88 192 GLY A C 1
ATOM 1527 O O . GLY A 1 192 ? -3.272 -2.979 -3.844 1.00 97.88 192 GLY A O 1
ATOM 1528 N N . GLN A 1 193 ? -5.096 -3.127 -2.553 1.00 97.50 193 GLN A N 1
ATOM 1529 C CA . GLN A 1 193 ? -4.609 -2.215 -1.513 1.00 97.50 193 GLN A CA 1
ATOM 1530 C C . GLN A 1 193 ? -3.184 -2.531 -1.013 1.00 97.50 193 GLN A C 1
ATOM 1532 O O . GLN A 1 193 ? -2.371 -1.602 -0.981 1.00 97.50 193 GLN A O 1
ATOM 1537 N N . PRO A 1 194 ? -2.805 -3.781 -0.670 1.00 98.44 194 PRO A N 1
ATOM 1538 C CA . PRO A 1 194 ? -1.441 -4.073 -0.222 1.00 98.44 194 PRO A CA 1
ATOM 1539 C C . PRO A 1 194 ? -0.375 -3.742 -1.275 1.00 98.44 194 PRO A C 1
ATOM 1541 O O . PRO A 1 194 ? 0.692 -3.229 -0.934 1.00 98.44 194 PRO A O 1
ATOM 1544 N N . TYR A 1 195 ? -0.669 -3.969 -2.559 1.00 98.62 195 TYR A N 1
ATOM 1545 C CA . TYR A 1 195 ? 0.247 -3.639 -3.652 1.00 98.62 195 TYR A CA 1
ATOM 1546 C C . TYR A 1 195 ? 0.429 -2.123 -3.785 1.00 98.62 195 TYR A C 1
ATOM 1548 O O . TYR A 1 195 ? 1.557 -1.659 -3.921 1.00 98.62 195 TYR A O 1
ATOM 1556 N N . ASN A 1 196 ? -0.638 -1.327 -3.640 1.00 98.44 196 ASN A N 1
ATOM 1557 C CA . ASN A 1 196 ? -0.512 0.134 -3.586 1.00 98.44 196 ASN A CA 1
ATOM 1558 C C . ASN A 1 196 ? 0.430 0.592 -2.457 1.00 98.44 196 ASN A C 1
ATOM 1560 O O . ASN A 1 196 ? 1.235 1.503 -2.652 1.00 98.44 196 ASN A O 1
ATOM 1564 N N . GLN A 1 197 ? 0.365 -0.046 -1.285 1.00 98.38 197 GLN A N 1
ATOM 1565 C CA . GLN A 1 197 ? 1.242 0.298 -0.163 1.00 98.38 197 GLN A CA 1
ATOM 1566 C C . GLN A 1 197 ? 2.703 -0.111 -0.407 1.00 98.38 197 GLN A C 1
ATOM 1568 O O . GLN A 1 197 ? 3.609 0.658 -0.079 1.00 98.38 197 GLN A O 1
ATOM 1573 N N . LEU A 1 198 ? 2.940 -1.265 -1.041 1.00 98.62 198 LEU A N 1
ATOM 1574 C CA . LEU A 1 198 ? 4.275 -1.680 -1.489 1.00 98.62 198 LEU A CA 1
ATOM 1575 C C . LEU A 1 198 ? 4.854 -0.710 -2.529 1.00 98.62 198 LEU A C 1
ATOM 1577 O O . LEU A 1 198 ? 6.036 -0.381 -2.457 1.00 98.62 198 LEU A O 1
ATOM 1581 N N . ALA A 1 199 ? 4.026 -0.180 -3.437 1.00 98.44 199 ALA A N 1
ATOM 1582 C CA . ALA A 1 199 ? 4.447 0.846 -4.392 1.00 98.44 199 ALA A CA 1
ATOM 1583 C C . ALA A 1 199 ? 4.892 2.139 -3.693 1.00 98.44 199 ALA A C 1
ATOM 1585 O O . ALA A 1 199 ? 5.897 2.730 -4.074 1.00 98.44 199 ALA A O 1
ATOM 1586 N N . ILE A 1 200 ? 4.179 2.565 -2.643 1.00 97.50 200 ILE A N 1
ATOM 1587 C CA . ILE A 1 200 ? 4.556 3.744 -1.848 1.00 97.50 200 ILE A CA 1
ATOM 1588 C C . ILE A 1 200 ? 5.905 3.525 -1.150 1.00 97.50 200 ILE A C 1
ATOM 1590 O O . ILE A 1 200 ? 6.736 4.433 -1.153 1.00 97.50 200 ILE A O 1
ATOM 1594 N N . LEU A 1 201 ? 6.147 2.337 -0.580 1.00 97.38 201 LEU A N 1
ATOM 1595 C CA . LEU A 1 201 ? 7.443 2.008 0.028 1.00 97.38 201 LEU A CA 1
ATOM 1596 C C . LEU A 1 201 ? 8.573 2.003 -1.007 1.00 97.38 201 LEU A C 1
ATOM 1598 O O . LEU A 1 201 ? 9.594 2.651 -0.784 1.00 97.38 201 LEU A O 1
ATOM 1602 N N . ALA A 1 202 ? 8.369 1.342 -2.150 1.00 97.50 202 ALA A N 1
ATOM 1603 C CA . ALA A 1 202 ? 9.338 1.317 -3.245 1.00 97.50 202 ALA A CA 1
ATOM 1604 C C . ALA A 1 202 ? 9.636 2.728 -3.783 1.00 97.50 202 ALA A C 1
ATOM 1606 O O . ALA A 1 202 ? 10.783 3.073 -4.066 1.00 97.50 202 ALA A O 1
ATOM 1607 N N . SER A 1 203 ? 8.612 3.582 -3.867 1.00 97.00 203 SER A N 1
ATOM 1608 C CA . SER A 1 203 ? 8.781 4.967 -4.298 1.00 97.00 203 SER A CA 1
ATOM 1609 C C . SER A 1 203 ? 9.602 5.769 -3.295 1.00 97.00 203 SER A C 1
ATOM 1611 O O . SER A 1 203 ? 10.406 6.603 -3.710 1.00 97.00 203 SER A O 1
ATOM 1613 N N . ALA A 1 204 ? 9.410 5.538 -1.993 1.00 95.75 204 ALA A N 1
ATOM 1614 C CA . ALA A 1 204 ? 10.162 6.217 -0.944 1.00 95.75 204 ALA A CA 1
ATOM 1615 C C . ALA A 1 204 ? 11.648 5.816 -0.939 1.00 95.75 204 ALA A C 1
ATOM 1617 O O . ALA A 1 204 ? 12.491 6.634 -0.582 1.00 95.75 204 ALA A O 1
ATOM 1618 N N . SER A 1 205 ? 11.981 4.596 -1.381 1.00 94.94 205 SER A N 1
ATOM 1619 C CA . SER A 1 205 ? 13.366 4.129 -1.543 1.00 94.94 205 SER A CA 1
ATOM 1620 C C . SER A 1 205 ? 13.990 4.473 -2.902 1.00 94.94 205 SER A C 1
ATOM 1622 O O . SER A 1 205 ? 15.135 4.106 -3.155 1.00 94.94 205 SER A O 1
ATOM 1624 N N . GLY A 1 206 ? 13.257 5.143 -3.798 1.00 95.50 206 GLY A N 1
ATOM 1625 C CA . GLY A 1 206 ? 13.733 5.491 -5.140 1.00 95.50 206 GLY A CA 1
ATOM 1626 C C . GLY A 1 206 ? 13.742 4.334 -6.149 1.00 95.50 206 GLY A C 1
ATOM 1627 O O . GLY A 1 206 ? 14.265 4.501 -7.252 1.00 95.50 206 GLY A O 1
ATOM 1628 N N . ASP A 1 207 ? 13.147 3.181 -5.824 1.00 96.94 207 ASP A N 1
ATOM 1629 C CA . ASP A 1 207 ? 13.037 2.046 -6.747 1.00 96.94 207 ASP A CA 1
ATOM 1630 C C . ASP A 1 207 ? 11.872 2.264 -7.721 1.00 96.94 207 ASP A C 1
ATOM 1632 O O . ASP A 1 207 ? 10.728 1.850 -7.501 1.00 96.94 207 ASP A O 1
ATOM 1636 N N . VAL A 1 208 ? 12.168 2.952 -8.824 1.00 97.19 208 VAL A N 1
ATOM 1637 C CA . VAL A 1 208 ? 11.174 3.322 -9.839 1.00 97.19 208 VAL A CA 1
ATOM 1638 C C . VAL A 1 208 ? 10.570 2.118 -10.568 1.00 97.19 208 VAL A C 1
ATOM 1640 O O . VAL A 1 208 ? 9.403 2.188 -10.958 1.00 97.19 208 VAL A O 1
ATOM 1643 N N . LEU A 1 209 ? 11.312 1.011 -10.715 1.00 98.25 209 LEU A N 1
ATOM 1644 C CA . LEU A 1 209 ? 10.813 -0.198 -11.376 1.00 98.25 209 LEU A CA 1
ATOM 1645 C C . LEU A 1 209 ? 9.793 -0.903 -10.489 1.00 98.25 209 LEU A C 1
ATOM 1647 O O . LEU A 1 209 ? 8.683 -1.187 -10.938 1.00 98.25 209 LEU A O 1
ATOM 1651 N N . SER A 1 210 ? 10.144 -1.148 -9.224 1.00 98.31 210 SER A N 1
ATOM 1652 C CA . SER A 1 210 ? 9.225 -1.768 -8.265 1.00 98.31 210 SER A CA 1
ATOM 1653 C C . SER A 1 210 ? 8.016 -0.877 -7.991 1.00 98.31 210 SER A C 1
ATOM 1655 O O . SER A 1 210 ? 6.908 -1.386 -7.847 1.00 98.31 210 SER A O 1
ATOM 1657 N N . THR A 1 211 ? 8.190 0.448 -7.988 1.00 98.56 211 THR A N 1
ATOM 1658 C CA . THR A 1 211 ? 7.076 1.403 -7.865 1.00 98.56 211 THR A CA 1
ATOM 1659 C C . THR A 1 211 ? 6.052 1.212 -8.983 1.00 98.56 211 THR A C 1
ATOM 1661 O O . THR A 1 211 ? 4.867 1.024 -8.705 1.00 98.56 211 THR A O 1
ATOM 1664 N N . ALA A 1 212 ? 6.498 1.229 -10.245 1.00 98.31 212 ALA A N 1
ATOM 1665 C CA . ALA A 1 212 ? 5.618 1.024 -11.393 1.00 98.31 212 ALA A CA 1
ATOM 1666 C C . ALA A 1 212 ? 4.985 -0.374 -11.361 1.00 98.31 212 ALA A C 1
ATOM 1668 O O . ALA A 1 212 ? 3.769 -0.497 -11.481 1.00 98.31 212 ALA A O 1
ATOM 1669 N N . PHE A 1 213 ? 5.791 -1.410 -11.108 1.00 98.56 213 PHE A N 1
ATOM 1670 C CA . PHE A 1 213 ? 5.322 -2.788 -10.972 1.00 98.56 213 PHE A CA 1
ATOM 1671 C C . PHE A 1 213 ? 4.187 -2.908 -9.953 1.00 98.56 213 PHE A C 1
ATOM 1673 O O . PHE A 1 213 ? 3.131 -3.442 -10.280 1.00 98.56 213 PHE A O 1
ATOM 1680 N N . TYR A 1 214 ? 4.367 -2.397 -8.734 1.00 98.69 214 TYR A N 1
ATOM 1681 C CA . TYR A 1 214 ? 3.372 -2.545 -7.677 1.00 98.69 214 TYR A CA 1
ATOM 1682 C C . TYR A 1 214 ? 2.111 -1.711 -7.915 1.00 98.69 214 TYR A C 1
ATOM 1684 O O . TYR A 1 214 ? 1.017 -2.178 -7.594 1.00 98.69 214 TYR A O 1
ATOM 1692 N N . TYR A 1 215 ? 2.216 -0.524 -8.521 1.00 98.50 215 TYR A N 1
ATOM 1693 C CA . TYR A 1 215 ? 1.020 0.210 -8.939 1.00 98.50 215 TYR A CA 1
ATOM 1694 C C . TYR A 1 215 ? 0.251 -0.530 -10.036 1.00 98.50 215 TYR A C 1
ATOM 1696 O O . TYR A 1 215 ? -0.966 -0.664 -9.921 1.00 98.50 215 TYR A O 1
ATOM 1704 N N . CYS A 1 216 ? 0.940 -1.082 -11.039 1.00 97.88 216 CYS A N 1
ATOM 1705 C CA . CYS A 1 216 ? 0.306 -1.928 -12.045 1.00 97.88 216 CYS A CA 1
ATOM 1706 C C . CYS A 1 216 ? -0.307 -3.183 -11.404 1.00 97.88 216 CYS A C 1
ATOM 1708 O O . CYS A 1 216 ? -1.456 -3.495 -11.686 1.00 97.88 216 CYS A O 1
ATOM 1710 N N . ARG A 1 217 ? 0.383 -3.860 -10.468 1.00 97.94 217 ARG A N 1
ATOM 1711 C CA . ARG A 1 217 ? -0.168 -4.996 -9.696 1.00 97.94 217 ARG A CA 1
ATOM 1712 C C . ARG A 1 217 ? -1.437 -4.632 -8.936 1.00 97.94 217 ARG A C 1
ATOM 1714 O O . ARG A 1 217 ? -2.362 -5.427 -8.922 1.00 97.94 217 ARG A O 1
ATOM 1721 N N . SER A 1 218 ? -1.487 -3.446 -8.339 1.00 98.12 218 SER A N 1
ATOM 1722 C CA . SER A 1 218 ? -2.654 -2.946 -7.604 1.00 98.12 218 SER A CA 1
ATOM 1723 C C . SER A 1 218 ? -3.888 -2.721 -8.487 1.00 98.12 218 SER A C 1
ATOM 1725 O O . SER A 1 218 ? -5.018 -2.811 -8.011 1.00 98.12 218 SER A O 1
ATOM 1727 N N . LEU A 1 219 ? -3.673 -2.430 -9.772 1.00 96.44 219 LEU A N 1
ATOM 1728 C CA . LEU A 1 219 ? -4.727 -2.341 -10.786 1.00 96.44 219 LEU A CA 1
ATOM 1729 C C . LEU A 1 219 ? -5.059 -3.714 -11.383 1.00 96.44 219 LEU A C 1
ATOM 1731 O O . LEU A 1 219 ? -6.187 -3.975 -11.782 1.00 96.44 219 LEU A O 1
ATOM 1735 N N . ALA A 1 220 ? -4.063 -4.594 -11.408 1.00 95.25 220 ALA A N 1
ATOM 1736 C CA . ALA A 1 220 ? -4.069 -5.890 -12.056 1.00 95.25 220 ALA A CA 1
ATOM 1737 C C . ALA A 1 220 ? -4.619 -7.034 -11.186 1.00 95.25 220 ALA A C 1
ATOM 1739 O O . ALA A 1 220 ? -3.967 -8.076 -11.013 1.00 95.25 220 ALA A O 1
ATOM 1740 N N . VAL A 1 221 ? -5.794 -6.827 -10.593 1.00 95.12 221 VAL A N 1
ATOM 1741 C CA . VAL A 1 221 ? -6.449 -7.756 -9.658 1.00 95.12 221 VAL A CA 1
ATOM 1742 C C . VAL A 1 221 ? -7.976 -7.661 -9.758 1.00 95.12 221 VAL A C 1
ATOM 1744 O O . VAL A 1 221 ? -8.497 -6.732 -10.365 1.00 95.12 221 VAL A O 1
ATOM 1747 N N . LYS A 1 222 ? -8.709 -8.599 -9.133 1.00 94.19 222 LYS A N 1
ATOM 1748 C CA . LYS A 1 222 ? -10.189 -8.599 -9.144 1.00 94.19 222 LYS A CA 1
ATOM 1749 C C . LYS A 1 222 ? -10.803 -7.382 -8.445 1.00 94.19 222 LYS A C 1
ATOM 1751 O O . LYS A 1 222 ? -11.848 -6.910 -8.870 1.00 94.19 222 LYS A O 1
ATOM 1756 N N . CYS A 1 223 ? -10.163 -6.887 -7.386 1.00 94.38 223 CYS A N 1
ATOM 1757 C CA . CYS A 1 223 ? -10.601 -5.715 -6.630 1.00 94.38 223 CYS A CA 1
ATOM 1758 C C . CYS A 1 223 ? -9.498 -4.642 -6.666 1.00 94.38 223 CYS A C 1
ATOM 1760 O O . CYS A 1 223 ? -8.704 -4.553 -5.719 1.00 94.38 223 CYS A O 1
ATOM 1762 N N . PRO A 1 224 ? -9.390 -3.862 -7.760 1.00 95.81 224 PRO A N 1
ATOM 1763 C CA . PRO A 1 224 ? -8.371 -2.827 -7.903 1.00 95.81 224 PRO A CA 1
ATOM 1764 C C . PRO A 1 224 ? -8.449 -1.769 -6.802 1.00 95.81 224 PRO A C 1
ATOM 1766 O O . PRO A 1 224 ? -9.538 -1.399 -6.364 1.00 95.81 224 PRO A O 1
ATOM 1769 N N . PHE A 1 225 ? -7.306 -1.217 -6.387 1.00 95.44 225 PHE A N 1
ATOM 1770 C CA . PHE A 1 225 ? -7.317 -0.071 -5.473 1.00 95.44 225 PHE A CA 1
ATOM 1771 C C . PHE A 1 225 ? -7.574 1.233 -6.253 1.00 95.44 225 PHE A C 1
ATOM 1773 O O . PHE A 1 225 ? -6.731 1.610 -7.076 1.00 95.44 225 PHE A O 1
ATOM 1780 N N . PRO A 1 226 ? -8.662 1.984 -5.974 1.00 91.00 226 PRO A N 1
ATOM 1781 C CA . PRO A 1 226 ? -9.067 3.130 -6.799 1.00 91.00 226 PRO A CA 1
ATOM 1782 C C . PRO A 1 226 ? -7.986 4.209 -6.968 1.00 91.00 226 PRO A C 1
ATOM 1784 O O . PRO A 1 226 ? -7.856 4.817 -8.026 1.00 91.00 226 PRO A O 1
ATOM 1787 N N . GLY A 1 227 ? -7.156 4.433 -5.943 1.00 90.88 227 GLY A N 1
ATOM 1788 C CA . GLY A 1 227 ? -6.100 5.450 -5.984 1.00 90.88 227 GLY A CA 1
ATOM 1789 C C . GLY A 1 227 ? -4.874 5.084 -6.832 1.00 90.88 227 GLY A C 1
ATOM 1790 O O . GLY A 1 227 ? -4.054 5.957 -7.125 1.00 90.88 227 GLY A O 1
ATOM 1791 N N . SER A 1 228 ? -4.706 3.816 -7.225 1.00 93.94 228 SER A N 1
ATOM 1792 C CA . SER A 1 228 ? -3.482 3.367 -7.900 1.00 93.94 228 SER A CA 1
ATOM 1793 C C . SER A 1 228 ? -3.349 3.898 -9.322 1.00 93.94 228 SER A C 1
ATOM 1795 O O . SER A 1 228 ? -2.237 4.228 -9.721 1.00 93.94 228 SER A O 1
ATOM 1797 N N . GLY A 1 229 ? -4.454 4.075 -10.053 1.00 94.44 229 GLY A N 1
ATOM 1798 C CA . GLY A 1 229 ? -4.430 4.616 -11.417 1.00 94.44 229 GLY A CA 1
ATOM 1799 C C . GLY A 1 229 ? -3.900 6.049 -11.460 1.00 94.44 229 GLY A C 1
ATOM 1800 O O . GLY A 1 229 ? -3.016 6.371 -12.256 1.00 94.44 229 GLY A O 1
ATOM 1801 N N . THR A 1 230 ? -4.373 6.896 -10.542 1.00 95.50 230 THR A N 1
ATOM 1802 C CA . THR A 1 230 ? -3.907 8.282 -10.389 1.00 95.50 230 THR A CA 1
ATOM 1803 C C . THR A 1 230 ? -2.442 8.342 -9.959 1.00 95.50 230 THR A C 1
ATOM 1805 O O . THR A 1 230 ? -1.669 9.141 -10.492 1.00 95.50 230 THR A O 1
ATOM 1808 N N . ASN A 1 231 ? -2.030 7.480 -9.023 1.00 95.62 231 ASN A N 1
ATOM 1809 C CA . ASN A 1 231 ? -0.640 7.414 -8.573 1.00 95.62 231 ASN A CA 1
ATOM 1810 C C . ASN A 1 231 ? 0.312 6.945 -9.687 1.00 95.62 231 ASN A C 1
ATOM 1812 O O . ASN A 1 231 ? 1.363 7.559 -9.876 1.00 95.62 231 ASN A O 1
ATOM 1816 N N . LEU A 1 232 ? -0.078 5.917 -10.450 1.00 96.62 232 LEU A N 1
ATOM 1817 C CA . LEU A 1 232 ? 0.675 5.417 -11.600 1.00 96.62 232 LEU A CA 1
ATOM 1818 C C . LEU A 1 232 ? 0.813 6.496 -12.672 1.00 96.62 232 LEU A C 1
ATOM 1820 O O . LEU A 1 232 ? 1.927 6.790 -13.097 1.00 96.62 232 LEU A O 1
ATOM 1824 N N . ARG A 1 233 ? -0.297 7.146 -13.046 1.00 95.88 233 ARG A N 1
ATOM 1825 C CA . ARG A 1 233 ? -0.310 8.247 -14.019 1.00 95.88 233 ARG A CA 1
ATOM 1826 C C . ARG A 1 233 ? 0.665 9.350 -13.615 1.00 95.88 233 ARG A C 1
ATOM 1828 O O . ARG A 1 233 ? 1.510 9.727 -14.417 1.00 95.88 233 ARG A O 1
ATOM 1835 N N . ARG A 1 234 ? 0.616 9.811 -12.359 1.00 95.62 234 ARG A N 1
ATOM 1836 C CA . ARG A 1 234 ? 1.535 10.839 -11.839 1.00 95.62 234 ARG A CA 1
ATOM 1837 C C . ARG A 1 234 ? 3.002 10.410 -11.945 1.00 95.62 234 ARG A C 1
ATOM 1839 O O . ARG A 1 234 ? 3.841 11.211 -12.351 1.00 95.62 234 ARG A O 1
ATOM 1846 N N . GLN A 1 235 ? 3.311 9.163 -11.589 1.00 94.81 235 GLN A N 1
ATOM 1847 C CA . GLN A 1 235 ? 4.672 8.631 -11.671 1.00 94.81 235 GLN A CA 1
ATOM 1848 C C . GLN A 1 235 ? 5.161 8.536 -13.124 1.00 94.81 235 GLN A C 1
ATOM 1850 O O . GLN A 1 235 ? 6.268 8.977 -13.424 1.00 94.81 235 GLN A O 1
ATOM 1855 N N . LEU A 1 236 ? 4.336 8.009 -14.031 1.00 95.75 236 LEU A N 1
ATOM 1856 C CA . LEU A 1 236 ? 4.675 7.864 -15.448 1.00 95.75 236 LEU A CA 1
ATOM 1857 C C . LEU A 1 236 ? 4.808 9.220 -16.149 1.00 95.75 236 LEU A C 1
ATOM 1859 O O . LEU A 1 236 ? 5.742 9.403 -16.920 1.00 95.75 236 LEU A O 1
ATOM 1863 N N . SER A 1 237 ? 3.966 10.205 -15.821 1.00 96.00 237 SER A N 1
ATOM 1864 C CA . SER A 1 237 ? 4.105 11.576 -16.329 1.00 96.00 237 SER A CA 1
ATOM 1865 C C . SER A 1 237 ? 5.449 12.203 -15.950 1.00 96.00 237 SER A C 1
ATOM 1867 O O . SER A 1 237 ? 6.068 12.866 -16.777 1.00 96.00 237 SER A O 1
ATOM 1869 N N . LYS A 1 238 ? 5.942 11.955 -14.728 1.00 94.25 238 LYS A N 1
ATOM 1870 C CA . LYS A 1 238 ? 7.278 12.406 -14.309 1.00 94.25 238 LYS A CA 1
ATOM 1871 C C . LYS A 1 238 ? 8.392 11.724 -15.110 1.00 94.25 238 LYS A C 1
ATOM 1873 O O . LYS A 1 238 ? 9.382 12.369 -15.435 1.00 94.25 238 LYS A O 1
ATOM 1878 N N . ILE A 1 239 ? 8.240 10.435 -15.415 1.00 94.50 239 ILE A N 1
ATOM 1879 C CA . ILE A 1 239 ? 9.218 9.660 -16.197 1.00 94.50 239 ILE A CA 1
ATOM 1880 C C . ILE A 1 239 ? 9.228 10.100 -17.665 1.00 94.50 239 ILE A C 1
ATOM 1882 O O . ILE A 1 239 ? 10.297 10.179 -18.265 1.00 94.50 239 ILE A O 1
ATOM 1886 N N . LEU A 1 240 ? 8.063 10.432 -18.227 1.00 93.44 240 LEU A N 1
ATOM 1887 C CA . LEU A 1 240 ? 7.923 10.858 -19.619 1.00 93.44 240 LEU A CA 1
ATOM 1888 C C . LEU A 1 240 ? 8.728 12.131 -19.928 1.00 93.44 240 LEU A C 1
ATOM 1890 O O . LEU A 1 240 ? 9.312 12.235 -21.002 1.00 93.44 240 LEU A O 1
ATOM 1894 N N . GLY A 1 241 ? 8.816 13.058 -18.969 1.00 89.44 241 GLY A N 1
ATOM 1895 C CA . GLY A 1 241 ? 9.644 14.264 -19.078 1.00 89.44 241 GLY A CA 1
ATOM 1896 C C . GLY A 1 241 ? 11.150 14.038 -18.886 1.00 89.44 241 GLY A C 1
ATOM 1897 O O . GLY A 1 241 ? 11.905 15.003 -18.905 1.00 89.44 241 GLY A O 1
ATOM 1898 N N . GLY A 1 242 ? 11.592 12.800 -18.651 1.00 89.69 242 GLY A N 1
ATOM 1899 C CA . GLY A 1 242 ? 13.002 12.463 -18.471 1.00 89.69 242 GLY A CA 1
ATOM 1900 C C . GLY A 1 242 ? 13.779 12.341 -19.785 1.00 89.69 242 GLY A C 1
ATOM 1901 O O . GLY A 1 242 ? 13.226 11.990 -20.836 1.00 89.69 242 GLY A O 1
ATOM 1902 N N . ASP A 1 243 ? 15.088 12.579 -19.692 1.00 88.12 243 ASP A N 1
ATOM 1903 C CA . ASP A 1 243 ? 16.025 12.427 -20.804 1.00 88.12 243 ASP A CA 1
ATOM 1904 C C . ASP A 1 243 ? 16.097 10.989 -21.315 1.00 88.12 243 ASP A C 1
ATOM 1906 O O . ASP A 1 243 ? 15.990 10.014 -20.564 1.00 88.12 243 ASP A O 1
ATOM 1910 N N . GLU A 1 244 ? 16.330 10.866 -22.618 1.00 90.25 244 GLU A N 1
ATOM 1911 C CA . GLU A 1 244 ? 16.592 9.579 -23.247 1.00 90.25 244 GLU A CA 1
ATOM 1912 C C . GLU A 1 244 ? 18.077 9.242 -23.259 1.00 90.25 244 GLU A C 1
ATOM 1914 O O . GLU A 1 244 ? 18.915 10.143 -23.379 1.00 90.25 244 GLU A O 1
ATOM 1919 N N . PRO A 1 245 ? 18.426 7.945 -23.221 1.00 90.31 245 PRO A N 1
ATOM 1920 C CA . PRO A 1 245 ? 19.814 7.544 -23.344 1.00 90.31 245 PRO A CA 1
ATOM 1921 C C . PRO A 1 245 ? 20.371 7.956 -24.710 1.00 90.31 245 PRO A C 1
ATOM 1923 O O . PRO A 1 245 ? 19.774 7.659 -25.739 1.00 90.31 245 PRO A O 1
ATOM 1926 N N . ARG A 1 246 ? 21.528 8.617 -24.747 1.00 87.31 246 ARG A N 1
ATOM 1927 C CA . ARG A 1 246 ? 22.164 9.047 -26.011 1.00 87.31 246 ARG A CA 1
ATOM 1928 C C . ARG A 1 246 ? 23.289 8.119 -26.464 1.00 87.31 246 ARG A C 1
ATOM 1930 O O . ARG A 1 246 ? 23.760 8.213 -27.592 1.00 87.31 246 ARG A O 1
ATOM 1937 N N . HIS A 1 247 ? 23.730 7.231 -25.580 1.00 89.06 247 HIS A N 1
ATOM 1938 C CA . HIS A 1 247 ? 24.890 6.376 -25.793 1.00 89.06 247 HIS A CA 1
ATOM 1939 C C . HIS A 1 247 ? 24.488 4.962 -26.230 1.00 89.06 247 HIS A C 1
ATOM 1941 O O . HIS A 1 247 ? 23.408 4.463 -25.908 1.00 89.06 247 HIS A O 1
ATOM 1947 N N . ALA A 1 248 ? 25.392 4.292 -26.950 1.00 85.62 248 ALA A N 1
ATOM 1948 C CA . ALA A 1 248 ? 25.210 2.906 -27.386 1.00 85.62 248 ALA A CA 1
ATOM 1949 C C . ALA A 1 248 ? 25.270 1.896 -26.222 1.00 85.62 248 ALA A C 1
ATOM 1951 O O . ALA A 1 248 ? 24.702 0.812 -26.310 1.00 85.62 248 ALA A O 1
ATOM 1952 N N . LYS A 1 249 ? 25.948 2.250 -25.124 1.00 92.12 249 LYS A N 1
ATOM 1953 C CA . LYS A 1 249 ? 25.974 1.490 -23.868 1.00 92.12 249 LYS A CA 1
ATOM 1954 C C . LYS A 1 249 ? 25.378 2.351 -22.768 1.00 92.12 249 LYS A C 1
ATOM 1956 O O . LYS A 1 249 ? 25.704 3.532 -22.687 1.00 92.12 249 LYS A O 1
ATOM 1961 N N . ILE A 1 250 ? 24.538 1.750 -21.939 1.00 96.50 250 ILE A N 1
ATOM 1962 C CA . ILE A 1 250 ? 23.804 2.443 -20.883 1.00 96.50 250 ILE A CA 1
ATOM 1963 C C . ILE A 1 250 ? 23.911 1.651 -19.582 1.00 96.50 250 ILE A C 1
ATOM 1965 O O . ILE A 1 250 ? 24.222 0.459 -19.581 1.00 96.50 250 ILE A O 1
ATOM 1969 N N . SER A 1 251 ? 23.688 2.319 -18.461 1.00 96.50 251 SER A N 1
ATOM 1970 C CA . SER A 1 251 ? 23.585 1.682 -17.153 1.00 96.50 251 SER A CA 1
ATOM 1971 C C . SER A 1 251 ? 22.243 0.963 -16.982 1.00 96.50 251 SER A C 1
ATOM 1973 O O . SER A 1 251 ? 21.245 1.292 -17.624 1.00 96.50 251 SER A O 1
ATOM 1975 N N . THR A 1 252 ? 22.173 0.037 -16.020 1.00 96.31 252 THR A N 1
ATOM 1976 C CA . THR A 1 252 ? 20.912 -0.627 -15.645 1.00 96.31 252 THR A CA 1
ATOM 1977 C C . THR A 1 252 ? 19.828 0.380 -15.232 1.00 96.31 252 THR A C 1
ATOM 1979 O O . THR A 1 252 ? 18.650 0.181 -15.516 1.00 96.31 252 THR A O 1
ATOM 1982 N N . SER A 1 253 ? 20.216 1.488 -14.590 1.00 95.62 253 SER A N 1
ATOM 1983 C CA . SER A 1 253 ? 19.292 2.557 -14.186 1.00 95.62 253 SER A CA 1
ATOM 1984 C C . SER A 1 253 ? 18.701 3.292 -15.392 1.00 95.62 253 SER A C 1
ATOM 1986 O O . SER A 1 253 ? 17.495 3.537 -15.437 1.00 95.62 253 SER A O 1
ATOM 1988 N N . GLU A 1 254 ? 19.524 3.602 -16.396 1.00 96.50 254 GLU A N 1
ATOM 1989 C CA . GLU A 1 254 ? 19.068 4.214 -17.649 1.00 96.50 254 GLU A CA 1
ATOM 1990 C C . GLU A 1 254 ? 18.172 3.267 -18.446 1.00 96.50 254 GLU A C 1
ATOM 1992 O O . GLU A 1 254 ? 17.126 3.705 -18.923 1.00 96.50 254 GLU A O 1
ATOM 1997 N N . LEU A 1 255 ? 18.513 1.972 -18.518 1.00 97.19 255 LEU A N 1
ATOM 1998 C CA . LEU A 1 255 ? 17.655 0.958 -19.141 1.00 97.19 255 LEU A CA 1
ATOM 1999 C C . LEU A 1 255 ? 16.270 0.941 -18.486 1.00 97.19 255 LEU A C 1
ATOM 2001 O O . LEU A 1 255 ? 15.259 1.015 -19.179 1.00 97.19 255 LEU A O 1
ATOM 2005 N N . ILE A 1 256 ? 16.219 0.871 -17.152 1.00 97.38 256 ILE A N 1
ATOM 2006 C CA . ILE A 1 256 ? 14.961 0.854 -16.397 1.00 97.38 256 ILE A CA 1
ATOM 2007 C C . ILE A 1 256 ? 14.143 2.117 -16.676 1.00 97.38 256 ILE A C 1
ATOM 2009 O O . ILE A 1 256 ? 12.949 2.021 -16.950 1.00 97.38 256 ILE A O 1
ATOM 2013 N N . LYS A 1 257 ? 14.761 3.301 -16.629 1.00 96.94 257 LYS A N 1
ATOM 2014 C CA . LYS A 1 257 ? 14.059 4.564 -16.902 1.00 96.94 257 LYS A CA 1
ATOM 2015 C C . LYS A 1 257 ? 13.527 4.620 -18.332 1.00 96.94 257 LYS A C 1
ATOM 2017 O O . LYS A 1 257 ? 12.390 5.037 -18.523 1.00 96.94 257 LYS A O 1
ATOM 2022 N N . PHE A 1 258 ? 14.309 4.171 -19.313 1.00 97.44 258 PHE A N 1
ATOM 2023 C CA . PHE A 1 258 ? 13.900 4.161 -20.716 1.00 97.44 258 PHE A CA 1
ATOM 2024 C C . PHE A 1 258 ? 12.766 3.158 -20.978 1.00 97.44 258 PHE A C 1
ATOM 2026 O O . PHE A 1 258 ? 11.798 3.491 -21.658 1.00 97.44 258 PHE A O 1
ATOM 2033 N N . LEU A 1 259 ? 12.810 1.980 -20.346 1.00 97.62 259 LEU A N 1
ATOM 2034 C CA . LEU A 1 259 ? 11.720 1.000 -20.376 1.00 97.62 259 LEU A CA 1
ATOM 2035 C C . LEU A 1 259 ? 10.439 1.566 -19.748 1.00 97.62 259 LEU A C 1
ATOM 2037 O O . LEU A 1 259 ? 9.355 1.446 -20.313 1.00 97.62 259 LEU A O 1
ATOM 2041 N N . LEU A 1 260 ? 10.546 2.239 -18.600 1.00 97.75 260 LEU A N 1
ATOM 2042 C CA . LEU A 1 260 ? 9.392 2.885 -17.975 1.00 97.75 260 LEU A CA 1
ATOM 2043 C C . LEU A 1 260 ? 8.859 4.058 -18.806 1.00 97.75 260 LEU A C 1
ATOM 2045 O O . LEU A 1 260 ? 7.652 4.284 -18.805 1.00 97.75 260 LEU A O 1
ATOM 2049 N N . LYS A 1 261 ? 9.722 4.782 -19.531 1.00 97.25 261 LYS A N 1
ATOM 2050 C CA . LYS A 1 261 ? 9.307 5.830 -20.473 1.00 97.25 261 LYS A CA 1
ATOM 2051 C C . LYS A 1 261 ? 8.497 5.244 -21.628 1.00 97.25 261 LYS A C 1
ATOM 2053 O O . LYS A 1 261 ? 7.443 5.781 -21.941 1.00 97.25 261 LYS A O 1
ATOM 2058 N N . PHE A 1 262 ? 8.915 4.104 -22.179 1.00 96.69 262 PHE A N 1
ATOM 2059 C CA . PHE A 1 262 ? 8.137 3.371 -23.183 1.00 96.69 262 PHE A CA 1
ATOM 2060 C C . PHE A 1 262 ? 6.741 2.989 -22.662 1.00 96.69 262 PHE A C 1
ATOM 2062 O O . PHE A 1 262 ? 5.734 3.297 -23.298 1.00 96.69 262 PHE A O 1
ATOM 2069 N N . HIS A 1 263 ? 6.651 2.420 -21.454 1.00 96.44 263 HIS A N 1
ATOM 2070 C CA . HIS A 1 263 ? 5.353 2.132 -20.832 1.00 96.44 263 HIS A CA 1
ATOM 2071 C C . HIS A 1 263 ? 4.535 3.393 -20.519 1.00 96.44 263 HIS A C 1
ATOM 2073 O O . HIS A 1 263 ? 3.307 3.351 -20.574 1.00 96.44 263 HIS A O 1
ATOM 2079 N N . ALA A 1 264 ? 5.186 4.519 -20.210 1.00 96.06 264 ALA A N 1
ATOM 2080 C CA . ALA A 1 264 ? 4.516 5.801 -20.020 1.00 96.06 264 ALA A CA 1
ATOM 2081 C C . ALA A 1 264 ? 3.878 6.308 -21.320 1.00 96.06 264 ALA A C 1
ATOM 2083 O O . ALA A 1 264 ? 2.736 6.757 -21.278 1.00 96.06 264 ALA A O 1
ATOM 2084 N N . CYS A 1 265 ? 4.573 6.200 -22.458 1.00 95.00 265 CYS A N 1
ATOM 2085 C CA . CYS A 1 265 ? 4.033 6.544 -23.775 1.00 95.00 265 CYS A CA 1
ATOM 2086 C C . CYS A 1 265 ? 2.754 5.747 -24.078 1.00 95.00 265 CYS A C 1
ATOM 2088 O O . CYS A 1 265 ? 1.737 6.338 -24.434 1.00 95.00 265 CYS A O 1
ATOM 2090 N N . ILE A 1 266 ? 2.777 4.432 -23.829 1.00 94.19 266 ILE A N 1
ATOM 2091 C CA . ILE A 1 266 ? 1.620 3.544 -24.023 1.00 94.19 266 ILE A CA 1
ATOM 2092 C C . ILE A 1 266 ? 0.465 3.919 -23.086 1.00 94.19 266 ILE A C 1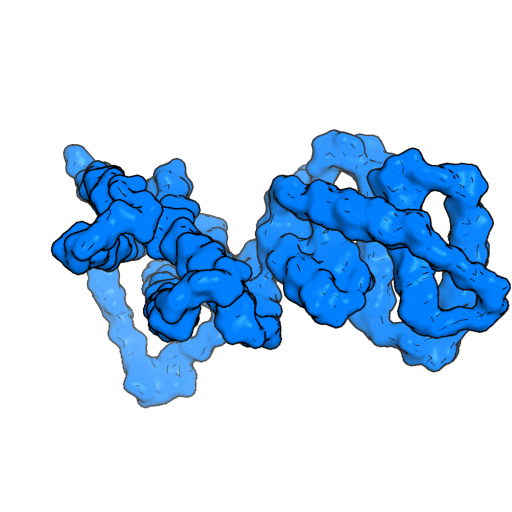
ATOM 2094 O O . ILE A 1 266 ? -0.633 4.215 -23.539 1.00 94.19 266 ILE A O 1
ATOM 2098 N N . TYR A 1 267 ? 0.708 3.935 -21.773 1.00 93.88 267 TYR A N 1
ATOM 2099 C CA . TYR A 1 267 ? -0.346 4.123 -20.768 1.00 93.88 267 TYR A CA 1
ATOM 2100 C C . TYR A 1 267 ? -0.979 5.525 -20.804 1.00 93.88 267 TYR A C 1
ATOM 2102 O O . TYR A 1 267 ? -2.113 5.723 -20.370 1.00 93.88 267 TYR A O 1
ATOM 2110 N N . LEU A 1 268 ? -0.232 6.531 -21.265 1.00 93.19 268 LEU A N 1
ATOM 2111 C CA . LEU A 1 268 ? -0.699 7.916 -21.346 1.00 93.19 268 LEU A CA 1
ATOM 2112 C C . LEU A 1 268 ? -1.162 8.318 -22.750 1.00 93.19 268 LEU A C 1
ATOM 2114 O O . LEU A 1 268 ? -1.596 9.463 -22.901 1.00 93.19 268 LEU A O 1
ATOM 2118 N N . HIS A 1 269 ? -1.071 7.421 -23.740 1.00 92.06 269 HIS A N 1
ATOM 2119 C CA . HIS A 1 269 ? -1.339 7.700 -25.155 1.00 92.06 269 HIS A CA 1
ATOM 2120 C C . HIS A 1 269 ? -0.563 8.935 -25.651 1.00 92.06 269 HIS A C 1
ATOM 2122 O O . HIS A 1 269 ? -1.128 9.952 -26.064 1.00 92.06 269 HIS A O 1
ATOM 2128 N N . LYS A 1 270 ? 0.768 8.892 -25.503 1.00 91.75 270 LYS A N 1
ATOM 2129 C CA . LYS A 1 270 ? 1.702 9.961 -25.894 1.00 91.75 270 LYS A CA 1
ATOM 2130 C C . LYS A 1 270 ? 2.829 9.401 -26.754 1.00 91.75 270 LYS A C 1
ATOM 2132 O O . LYS A 1 270 ? 3.253 8.272 -26.545 1.00 91.75 270 LYS A O 1
ATOM 2137 N N . ASN A 1 271 ? 3.337 10.225 -27.673 1.00 90.00 271 ASN A N 1
ATOM 2138 C CA . ASN A 1 271 ? 4.492 9.925 -28.528 1.00 90.00 271 ASN A CA 1
ATOM 2139 C C . ASN A 1 271 ? 4.390 8.579 -29.277 1.00 90.00 271 ASN A C 1
ATOM 2141 O O . ASN A 1 271 ? 5.370 7.849 -29.399 1.00 90.00 271 ASN A O 1
ATOM 2145 N N . GLU A 1 272 ? 3.206 8.236 -29.791 1.00 87.69 272 GLU A N 1
ATOM 2146 C CA . GLU A 1 272 ? 2.962 6.932 -30.429 1.00 87.69 272 GLU A CA 1
ATOM 2147 C C . GLU A 1 272 ? 3.863 6.678 -31.649 1.00 87.69 272 GLU A C 1
ATOM 2149 O O . GLU A 1 272 ? 4.314 5.554 -31.864 1.00 87.69 272 GLU A O 1
ATOM 2154 N N . SER A 1 273 ? 4.214 7.731 -32.395 1.00 91.69 273 SER A N 1
ATOM 2155 C CA . SER A 1 273 ? 5.140 7.661 -33.534 1.00 91.69 273 SER A CA 1
ATOM 2156 C C . SER A 1 273 ? 6.561 7.232 -33.153 1.00 91.69 273 SER A C 1
ATOM 2158 O O . SER A 1 273 ? 7.300 6.743 -34.002 1.00 91.69 273 SER A O 1
ATOM 2160 N N . GLU A 1 274 ? 6.962 7.412 -31.892 1.00 91.00 274 GLU A N 1
ATOM 2161 C CA . GLU A 1 274 ? 8.308 7.083 -31.406 1.00 91.00 274 GLU A CA 1
ATOM 2162 C C . GLU A 1 274 ? 8.404 5.641 -30.884 1.00 91.00 274 GLU A C 1
ATOM 2164 O O . GLU A 1 274 ? 9.508 5.111 -30.748 1.00 91.00 274 GLU A O 1
ATOM 2169 N N . LEU A 1 275 ? 7.269 4.970 -30.633 1.00 93.38 275 LEU A N 1
ATOM 2170 C CA . LEU A 1 275 ? 7.231 3.653 -29.986 1.00 93.38 275 LEU A CA 1
ATOM 2171 C C . LEU A 1 275 ? 8.046 2.597 -30.740 1.00 93.38 275 LEU A C 1
ATOM 2173 O O . LEU A 1 275 ? 8.794 1.856 -30.106 1.00 93.38 275 LEU A O 1
ATOM 2177 N N . SER A 1 276 ? 7.960 2.556 -32.075 1.00 94.88 276 SER A N 1
ATOM 2178 C CA . SER A 1 276 ? 8.731 1.598 -32.887 1.00 94.88 276 SER A CA 1
ATOM 2179 C C . SER A 1 276 ? 10.238 1.769 -32.676 1.00 94.88 276 SER A C 1
ATOM 2181 O O . SER A 1 276 ? 10.948 0.801 -32.419 1.00 94.88 276 SER A O 1
ATOM 2183 N N . VAL A 1 277 ? 10.722 3.015 -32.695 1.00 94.62 277 VAL A N 1
ATOM 2184 C CA . VAL A 1 277 ? 12.143 3.337 -32.494 1.00 94.62 277 VAL A CA 1
ATOM 2185 C C . VAL A 1 277 ? 12.583 3.011 -31.064 1.00 94.62 277 VAL A C 1
ATOM 2187 O O . VAL A 1 277 ? 13.693 2.522 -30.839 1.00 94.62 277 VAL A O 1
ATOM 2190 N N . MET A 1 278 ? 11.720 3.262 -30.074 1.00 95.31 278 MET A N 1
ATOM 2191 C CA . MET A 1 278 ? 11.995 2.906 -28.682 1.00 95.31 278 MET A CA 1
ATOM 2192 C C . MET A 1 278 ? 12.138 1.392 -28.499 1.00 95.31 278 MET A C 1
ATOM 2194 O O . MET A 1 278 ? 13.046 0.967 -27.785 1.00 95.31 278 MET A O 1
ATOM 2198 N N . VAL A 1 279 ? 11.289 0.584 -29.146 1.00 95.50 279 VAL A N 1
ATOM 2199 C CA . VAL A 1 279 ? 11.335 -0.888 -29.075 1.00 95.50 279 VAL A CA 1
ATOM 2200 C C . VAL A 1 279 ? 12.645 -1.434 -29.634 1.00 95.50 279 VAL A C 1
ATOM 2202 O O . VAL A 1 279 ? 13.275 -2.267 -28.978 1.00 95.50 279 VAL A O 1
ATOM 2205 N N . ASP A 1 280 ? 13.100 -0.938 -30.785 1.00 95.50 280 ASP A N 1
ATOM 2206 C CA . ASP A 1 280 ? 14.363 -1.380 -31.390 1.00 95.50 280 ASP A CA 1
ATOM 2207 C C . ASP A 1 280 ? 15.553 -1.102 -30.460 1.00 95.50 280 ASP A C 1
ATOM 2209 O O . ASP A 1 280 ? 16.380 -1.978 -30.179 1.00 95.50 280 ASP A O 1
ATOM 2213 N N . ARG A 1 281 ? 15.600 0.110 -29.894 1.00 96.06 281 ARG A N 1
ATOM 2214 C CA . ARG A 1 281 ? 16.643 0.522 -28.942 1.00 96.06 281 ARG A CA 1
ATOM 2215 C C . ARG A 1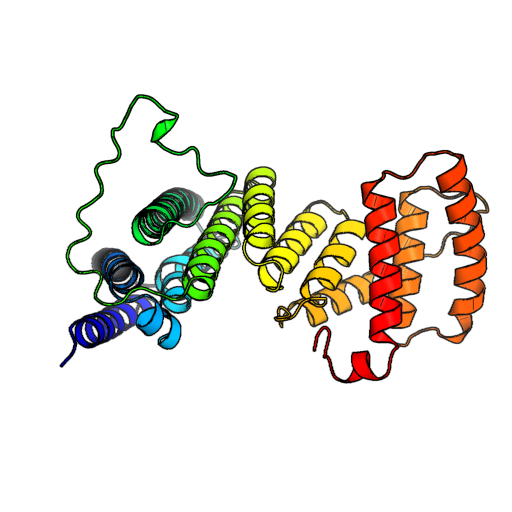 281 ? 16.582 -0.283 -27.645 1.00 96.06 281 ARG A C 1
ATOM 2217 O O . ARG A 1 281 ? 17.611 -0.779 -27.184 1.00 96.06 281 ARG A O 1
ATOM 2224 N N . LEU A 1 282 ? 15.390 -0.443 -27.064 1.00 96.56 282 LEU A N 1
ATOM 2225 C CA . LEU A 1 282 ? 15.177 -1.245 -25.856 1.00 96.56 282 LEU A CA 1
ATOM 2226 C C . LEU A 1 282 ? 15.611 -2.692 -26.060 1.00 96.56 282 LEU A C 1
ATOM 2228 O O . LEU A 1 282 ? 16.265 -3.244 -25.179 1.00 96.56 282 LEU A O 1
ATOM 2232 N N . SER A 1 283 ? 15.307 -3.283 -27.216 1.00 95.88 283 SER A N 1
ATOM 2233 C CA . SER A 1 283 ? 15.696 -4.656 -27.550 1.00 95.88 283 SER A CA 1
ATOM 2234 C C . SER A 1 283 ? 17.217 -4.813 -27.563 1.00 95.88 283 SER A C 1
ATOM 2236 O O . SER A 1 283 ? 17.749 -5.733 -26.938 1.00 95.88 283 SER A O 1
ATOM 2238 N N . GLY A 1 284 ? 17.932 -3.872 -28.191 1.00 96.00 284 GLY A N 1
ATOM 2239 C CA . GLY A 1 284 ? 19.397 -3.850 -28.194 1.00 96.00 284 GLY A CA 1
ATOM 2240 C C . GLY A 1 284 ? 19.997 -3.724 -26.790 1.00 96.00 284 GLY A C 1
ATOM 2241 O O . GLY A 1 284 ? 20.861 -4.519 -26.407 1.00 96.00 284 GLY A O 1
ATOM 2242 N N . TYR A 1 285 ? 19.514 -2.765 -25.993 1.00 97.25 285 TYR A N 1
ATOM 2243 C CA . TYR A 1 285 ? 19.998 -2.563 -24.626 1.00 97.25 285 TYR A CA 1
ATOM 2244 C C . TYR A 1 285 ? 19.686 -3.758 -23.717 1.00 97.25 285 TYR A C 1
ATOM 2246 O O . TYR A 1 285 ? 20.569 -4.246 -23.009 1.00 97.25 285 TYR A O 1
ATOM 2254 N N . LEU A 1 286 ? 18.452 -4.266 -23.747 1.00 96.06 286 LEU A N 1
ATOM 2255 C CA . LEU A 1 286 ? 18.019 -5.384 -22.913 1.00 96.06 286 LEU A CA 1
ATOM 2256 C C . LEU A 1 286 ? 18.834 -6.646 -23.215 1.00 96.06 286 LEU A C 1
ATOM 2258 O O . LEU A 1 286 ? 19.296 -7.309 -22.287 1.00 96.06 286 LEU A O 1
ATOM 2262 N N . HIS A 1 287 ? 19.089 -6.938 -24.493 1.00 96.06 287 HIS A N 1
ATOM 2263 C CA . HIS A 1 287 ? 19.929 -8.064 -24.905 1.00 96.06 287 HIS A CA 1
ATOM 2264 C C . HIS A 1 287 ? 21.352 -7.973 -24.345 1.00 96.06 287 HIS A C 1
ATOM 2266 O O . HIS A 1 287 ? 21.886 -8.957 -23.828 1.00 96.06 287 HIS A O 1
ATOM 2272 N N . ALA A 1 288 ? 21.958 -6.783 -24.388 1.00 96.38 288 ALA A N 1
ATOM 2273 C CA . ALA A 1 288 ? 23.277 -6.549 -23.807 1.00 96.38 288 ALA A CA 1
ATOM 2274 C C . ALA A 1 288 ? 23.279 -6.764 -22.282 1.00 96.38 288 ALA A C 1
ATOM 2276 O O . ALA A 1 288 ? 24.157 -7.450 -21.756 1.00 96.38 288 ALA A O 1
ATOM 2277 N N . HIS A 1 289 ? 22.273 -6.239 -21.575 1.00 97.31 289 HIS A N 1
ATOM 2278 C CA . HIS A 1 289 ? 22.160 -6.365 -20.120 1.00 97.31 289 HIS A CA 1
ATOM 2279 C C . HIS A 1 289 ? 21.881 -7.799 -19.648 1.00 97.31 289 HIS A C 1
ATOM 2281 O O . HIS A 1 289 ? 22.420 -8.200 -18.610 1.00 97.31 289 HIS A O 1
ATOM 2287 N N . LEU A 1 290 ? 21.088 -8.566 -20.405 1.00 95.56 290 LEU A N 1
ATOM 2288 C CA . LEU A 1 290 ? 20.816 -9.983 -20.148 1.00 95.56 290 LEU A CA 1
ATOM 2289 C C . LEU A 1 290 ? 22.070 -10.836 -20.358 1.00 95.56 290 LEU A C 1
ATOM 2291 O O . LEU A 1 290 ? 22.414 -11.627 -19.483 1.00 95.56 290 LEU A O 1
ATOM 2295 N N . ARG A 1 291 ? 22.801 -10.632 -21.464 1.00 96.44 291 ARG A N 1
ATOM 2296 C CA . ARG A 1 291 ? 24.079 -11.325 -21.717 1.00 96.44 291 ARG A CA 1
ATOM 2297 C C . ARG A 1 291 ? 25.127 -11.028 -20.649 1.00 96.44 291 ARG A C 1
ATOM 2299 O O . ARG A 1 291 ? 25.863 -11.924 -20.256 1.00 96.44 291 ARG A O 1
ATOM 2306 N N . ALA A 1 292 ? 25.183 -9.785 -20.177 1.00 96.19 292 ALA A N 1
ATOM 2307 C CA . ALA A 1 292 ? 26.103 -9.374 -19.122 1.00 96.19 292 ALA A CA 1
ATOM 2308 C C . ALA A 1 292 ? 25.686 -9.843 -17.712 1.00 96.19 292 ALA A C 1
ATOM 2310 O O . ALA A 1 292 ? 26.443 -9.640 -16.769 1.00 96.19 292 ALA A O 1
ATOM 2311 N N . GLY A 1 293 ? 24.482 -10.406 -17.531 1.00 96.00 293 GLY A N 1
ATOM 2312 C CA . GLY A 1 293 ? 23.978 -10.819 -16.214 1.00 96.00 293 GLY A CA 1
ATOM 2313 C C . GLY A 1 293 ? 23.751 -9.658 -15.235 1.00 96.00 293 GLY A C 1
ATOM 2314 O O . GLY A 1 293 ? 23.717 -9.855 -14.025 1.00 96.00 293 GLY A O 1
ATOM 2315 N N . SER A 1 294 ? 23.602 -8.437 -15.752 1.00 96.38 294 SER A N 1
ATOM 2316 C CA . SER A 1 294 ? 23.509 -7.198 -14.959 1.00 96.38 294 SER A CA 1
ATOM 2317 C C . SER A 1 294 ? 22.126 -6.929 -14.343 1.00 96.38 294 SER A C 1
ATOM 2319 O O . SER A 1 294 ? 21.971 -5.982 -13.570 1.00 96.38 294 SER A O 1
ATOM 2321 N N . LEU A 1 295 ? 21.121 -7.737 -14.697 1.00 96.94 295 LEU A N 1
ATOM 2322 C CA . LEU A 1 295 ? 19.744 -7.636 -14.212 1.00 96.94 295 LEU A CA 1
ATOM 2323 C C . LEU A 1 295 ? 19.442 -8.749 -13.211 1.00 96.94 295 LEU A C 1
ATOM 2325 O O . LEU A 1 295 ? 19.711 -9.923 -13.461 1.00 96.94 295 LEU A O 1
ATOM 2329 N N . SER A 1 296 ? 18.813 -8.393 -12.093 1.00 97.19 296 SER A N 1
ATOM 2330 C CA . SER A 1 296 ? 18.353 -9.380 -11.120 1.00 97.19 296 SER A CA 1
ATOM 2331 C C . SER A 1 296 ? 17.116 -10.131 -11.628 1.00 97.19 296 SER A C 1
ATOM 2333 O O . SER A 1 296 ? 16.313 -9.608 -12.405 1.00 97.19 296 SER A O 1
ATOM 2335 N N . ARG A 1 297 ? 16.897 -11.352 -11.120 1.00 97.00 297 ARG A N 1
ATOM 2336 C CA . ARG A 1 297 ? 15.684 -12.144 -11.412 1.00 97.00 297 ARG A CA 1
ATOM 2337 C C . ARG A 1 297 ? 14.393 -11.369 -11.124 1.00 97.00 297 ARG A C 1
ATOM 2339 O O . ARG A 1 297 ? 13.424 -11.475 -11.873 1.00 97.00 297 ARG A O 1
ATOM 2346 N N . GLN A 1 298 ? 14.392 -10.573 -10.054 1.00 96.56 298 GLN A N 1
ATOM 2347 C CA . GLN A 1 298 ? 13.254 -9.736 -9.685 1.00 96.56 298 GLN A CA 1
ATOM 2348 C C . GLN A 1 298 ? 13.021 -8.617 -10.706 1.00 96.56 298 GLN A C 1
ATOM 2350 O O . GLN A 1 298 ? 11.886 -8.420 -11.129 1.00 96.56 298 GLN A O 1
ATOM 2355 N N . GLN A 1 299 ? 14.078 -7.924 -11.146 1.00 97.88 299 GLN A N 1
ATOM 2356 C CA . GLN A 1 299 ? 13.963 -6.864 -12.154 1.00 97.88 299 GLN A CA 1
ATOM 2357 C C . GLN A 1 299 ? 13.395 -7.407 -13.467 1.00 97.88 299 GLN A C 1
ATOM 2359 O O . GLN A 1 299 ? 12.455 -6.829 -14.005 1.00 97.88 299 GLN A O 1
ATOM 2364 N N . ILE A 1 300 ? 13.896 -8.555 -13.931 1.00 98.00 300 ILE A N 1
ATOM 2365 C CA . ILE A 1 300 ? 13.386 -9.225 -15.136 1.00 98.00 300 ILE A CA 1
ATOM 2366 C C . ILE A 1 300 ? 11.901 -9.574 -14.969 1.00 98.00 300 ILE A C 1
ATOM 2368 O O . ILE A 1 300 ? 11.094 -9.285 -15.849 1.00 98.00 300 ILE A O 1
ATOM 2372 N N . SER A 1 301 ? 11.515 -10.127 -13.815 1.00 98.00 301 SER A N 1
ATOM 2373 C CA . SER A 1 301 ? 10.114 -10.467 -13.526 1.00 98.00 301 SER A CA 1
ATOM 2374 C C . SER A 1 301 ? 9.204 -9.232 -13.533 1.00 98.00 301 SER A C 1
ATOM 2376 O O . SER A 1 301 ? 8.106 -9.279 -14.085 1.00 98.00 301 SER A O 1
ATOM 2378 N N . HIS A 1 302 ? 9.658 -8.110 -12.964 1.00 98.50 302 HIS A N 1
ATOM 2379 C CA . HIS A 1 302 ? 8.918 -6.846 -12.988 1.00 98.50 302 HIS A CA 1
ATOM 2380 C C . HIS A 1 302 ? 8.777 -6.296 -14.415 1.00 98.50 302 HIS A C 1
ATOM 2382 O O . HIS A 1 302 ? 7.685 -5.876 -14.789 1.00 98.50 302 HIS A O 1
ATOM 2388 N N . MET A 1 303 ? 9.842 -6.332 -15.223 1.00 98.38 303 MET A N 1
ATOM 2389 C CA . MET A 1 303 ? 9.810 -5.895 -16.626 1.00 98.38 303 MET A CA 1
ATOM 2390 C C . MET A 1 303 ? 8.822 -6.727 -17.455 1.00 98.38 303 MET A C 1
ATOM 2392 O O . MET A 1 303 ? 7.987 -6.167 -18.160 1.00 98.38 303 MET A O 1
ATOM 2396 N N . ILE A 1 304 ? 8.852 -8.058 -17.315 1.00 98.06 304 ILE A N 1
ATOM 2397 C CA . ILE A 1 304 ? 7.894 -8.955 -17.982 1.00 98.06 304 ILE A CA 1
ATOM 2398 C C . ILE A 1 304 ? 6.463 -8.620 -17.555 1.00 98.06 304 ILE A C 1
ATOM 2400 O O . ILE A 1 304 ? 5.576 -8.505 -18.399 1.00 98.06 304 ILE A O 1
ATOM 2404 N N . PHE A 1 305 ? 6.232 -8.420 -16.255 1.00 98.12 305 PHE A N 1
ATOM 2405 C CA . PHE A 1 305 ? 4.907 -8.067 -15.758 1.00 98.12 305 PHE A CA 1
ATOM 2406 C C . PHE A 1 305 ? 4.390 -6.749 -16.356 1.00 98.12 305 PHE A C 1
ATOM 2408 O O . PHE A 1 305 ? 3.224 -6.672 -16.735 1.00 98.12 305 PHE A O 1
ATOM 2415 N N . LEU A 1 306 ? 5.237 -5.721 -16.475 1.00 98.00 306 LEU A N 1
ATOM 2416 C CA . LEU A 1 306 ? 4.852 -4.437 -17.073 1.00 98.00 306 LEU A CA 1
ATOM 2417 C C . LEU A 1 306 ? 4.490 -4.565 -18.561 1.00 98.00 306 LEU A C 1
ATOM 2419 O O . LEU A 1 306 ? 3.534 -3.923 -19.007 1.00 98.00 306 LEU A O 1
ATOM 2423 N N . ASN A 1 307 ? 5.184 -5.431 -19.307 1.00 96.50 307 ASN A N 1
ATOM 2424 C CA . ASN A 1 307 ? 4.819 -5.770 -20.687 1.00 96.50 307 ASN A CA 1
ATOM 2425 C C . ASN A 1 307 ? 3.426 -6.405 -20.757 1.00 96.50 307 ASN A C 1
ATOM 2427 O O . ASN A 1 307 ? 2.584 -5.943 -21.524 1.00 96.50 307 ASN A O 1
ATOM 2431 N N . LEU A 1 308 ? 3.158 -7.410 -19.917 1.00 96.56 308 LEU A N 1
ATOM 2432 C CA . LEU A 1 308 ? 1.855 -8.082 -19.866 1.00 96.56 308 LEU A CA 1
ATOM 2433 C C . LEU A 1 308 ? 0.730 -7.126 -19.454 1.00 96.56 308 LEU A C 1
ATOM 2435 O O . LEU A 1 308 ? -0.337 -7.129 -20.059 1.00 96.56 308 LEU A O 1
ATOM 2439 N N . PHE A 1 309 ? 0.982 -6.271 -18.460 1.00 95.56 309 PHE A N 1
ATOM 2440 C CA . PHE A 1 309 ? 0.033 -5.247 -18.033 1.00 95.56 309 PHE A CA 1
ATOM 2441 C C . PHE A 1 309 ? -0.303 -4.273 -19.168 1.00 95.56 309 PHE A C 1
ATOM 2443 O O . PHE A 1 309 ? -1.471 -3.963 -19.380 1.00 95.56 309 PHE A O 1
ATOM 2450 N N . SER A 1 310 ? 0.708 -3.817 -19.913 1.00 93.56 310 SER A N 1
ATOM 2451 C CA . SER A 1 310 ? 0.513 -2.882 -21.028 1.00 93.56 310 SER A CA 1
ATOM 2452 C C . SER A 1 310 ? -0.271 -3.521 -22.172 1.00 93.56 310 SER A C 1
ATOM 2454 O O . SER A 1 310 ? -1.173 -2.893 -22.711 1.00 93.56 310 SER A O 1
ATOM 2456 N N . LEU A 1 311 ? 0.023 -4.784 -22.502 1.00 91.75 311 LEU A N 1
ATOM 2457 C CA . LEU A 1 311 ? -0.712 -5.537 -23.518 1.00 91.75 311 LEU A CA 1
ATOM 2458 C C . LEU A 1 311 ? -2.192 -5.707 -23.144 1.00 91.75 311 LEU A C 1
ATOM 2460 O O . LEU A 1 311 ? -3.072 -5.488 -23.976 1.00 91.75 311 LEU A O 1
ATOM 2464 N N . HIS A 1 312 ? -2.469 -6.051 -21.883 1.00 87.00 312 HIS A N 1
ATOM 2465 C CA . HIS A 1 312 ? -3.842 -6.150 -21.379 1.00 87.00 312 HIS A CA 1
ATOM 2466 C C . HIS A 1 312 ? -4.560 -4.803 -21.446 1.00 87.00 312 HIS A C 1
ATOM 2468 O O . HIS A 1 312 ? -5.694 -4.730 -21.901 1.00 87.00 312 HIS A O 1
ATOM 2474 N N . HIS A 1 313 ? -3.891 -3.723 -21.038 1.00 79.88 313 HIS A N 1
ATOM 2475 C CA . HIS A 1 313 ? -4.475 -2.382 -21.035 1.00 79.88 313 HIS A CA 1
ATOM 2476 C C . HIS A 1 313 ? -4.822 -1.865 -22.441 1.00 79.88 313 HIS A C 1
ATOM 2478 O O . HIS A 1 313 ? -5.750 -1.078 -22.584 1.00 79.88 313 HIS A O 1
ATOM 2484 N N . LEU A 1 314 ? -4.101 -2.324 -23.467 1.00 81.44 314 LEU A N 1
ATOM 2485 C CA . LEU A 1 314 ? -4.372 -2.016 -24.873 1.00 81.44 314 LEU A CA 1
ATOM 2486 C C . LEU A 1 314 ? -5.472 -2.889 -25.498 1.00 81.44 314 LEU A C 1
ATOM 2488 O O . LEU A 1 314 ? -5.948 -2.577 -26.588 1.00 81.44 314 LEU A O 1
ATOM 2492 N N . SER A 1 315 ? -5.856 -3.991 -24.852 1.00 75.31 315 SER A N 1
ATOM 2493 C CA . SER A 1 315 ? -6.909 -4.875 -25.358 1.00 75.31 315 SER A CA 1
ATOM 2494 C C . SER A 1 315 ? -8.296 -4.243 -25.142 1.00 75.31 315 SER A C 1
ATOM 2496 O O . SER A 1 315 ? -8.460 -3.485 -24.185 1.00 75.31 315 SER A O 1
ATOM 2498 N N . PRO A 1 316 ? -9.315 -4.563 -25.966 1.00 57.22 316 PRO A N 1
ATOM 2499 C CA . PRO A 1 316 ? -10.674 -4.025 -25.811 1.00 57.22 316 PRO A CA 1
ATOM 2500 C C . PRO A 1 316 ? -11.242 -4.204 -24.390 1.00 57.22 316 PRO A C 1
ATOM 2502 O O . PRO A 1 316 ? -11.812 -3.271 -23.835 1.00 57.22 316 PRO A O 1
ATOM 2505 N N . ASP A 1 317 ? -10.969 -5.350 -23.754 1.00 55.38 317 ASP A N 1
ATOM 2506 C CA . ASP A 1 317 ? -11.369 -5.661 -22.369 1.00 55.38 317 ASP A CA 1
ATOM 2507 C C . ASP A 1 317 ? -10.625 -4.831 -21.297 1.00 55.38 317 ASP A C 1
ATOM 2509 O O . ASP A 1 317 ? -11.049 -4.747 -20.140 1.00 55.38 317 ASP A O 1
ATOM 2513 N N . GLY A 1 318 ? -9.488 -4.230 -21.660 1.00 52.44 318 GLY A N 1
ATOM 2514 C CA . GLY A 1 318 ? -8.677 -3.363 -20.805 1.00 52.44 318 GLY A CA 1
ATOM 2515 C C . GLY A 1 318 ? -9.190 -1.924 -20.722 1.00 52.44 318 GLY A C 1
ATOM 2516 O O . GLY A 1 318 ? -8.930 -1.252 -19.720 1.00 52.44 318 GLY A O 1
ATOM 2517 N N . VAL A 1 319 ? -9.951 -1.472 -21.728 1.00 48.66 319 VAL A N 1
ATOM 2518 C CA . VAL A 1 319 ? -10.575 -0.136 -21.780 1.00 48.66 319 VAL A CA 1
ATOM 2519 C C . VAL A 1 319 ? -11.786 -0.055 -20.839 1.00 48.66 319 VAL A C 1
ATOM 2521 O O . VAL A 1 319 ? -11.996 0.977 -20.203 1.00 48.66 319 VAL A O 1
ATOM 2524 N N . ASP A 1 320 ? -12.493 -1.172 -20.641 1.00 42.84 320 ASP A N 1
ATOM 2525 C CA . ASP A 1 320 ? -13.640 -1.292 -19.723 1.00 42.84 320 ASP A CA 1
ATOM 2526 C C . ASP A 1 320 ? -13.241 -1.554 -18.253 1.00 42.84 320 ASP A C 1
ATOM 2528 O O . ASP A 1 320 ? -14.090 -1.754 -17.382 1.00 42.84 320 ASP A O 1
ATOM 2532 N N . GLY A 1 321 ? -11.940 -1.543 -17.932 1.00 46.69 321 GLY A N 1
ATOM 2533 C CA . GLY A 1 321 ? -11.444 -1.679 -16.556 1.00 46.69 321 GLY A CA 1
ATOM 2534 C C . GLY A 1 321 ? -11.586 -3.080 -15.943 1.00 46.69 321 GLY A C 1
ATOM 2535 O O . GLY A 1 321 ? -11.286 -3.263 -14.760 1.00 46.69 321 GLY A O 1
ATOM 2536 N N . SER A 1 322 ? -11.997 -4.090 -16.714 1.00 46.56 322 SER A N 1
ATOM 2537 C CA . SER A 1 322 ? -12.100 -5.472 -16.244 1.00 46.56 322 SER A CA 1
ATOM 2538 C C . SER A 1 322 ? -10.749 -6.181 -16.322 1.00 46.56 322 SER A C 1
ATOM 2540 O O . SER A 1 322 ? -10.375 -6.748 -17.344 1.00 46.56 322 SER A O 1
ATOM 2542 N N . PHE A 1 323 ? -9.997 -6.178 -15.219 1.00 47.25 323 PHE A N 1
ATOM 2543 C CA . PHE A 1 323 ? -8.780 -6.990 -15.130 1.00 47.25 323 PHE A CA 1
ATOM 2544 C C . PHE A 1 323 ? -9.083 -8.487 -14.948 1.00 47.25 323 PHE A C 1
ATOM 2546 O O . PHE A 1 323 ? -8.213 -9.320 -15.182 1.00 47.25 323 PHE A O 1
ATOM 2553 N N . VAL A 1 324 ? -10.301 -8.848 -14.525 1.00 40.38 324 VAL A N 1
ATOM 2554 C CA . VAL A 1 324 ? -10.716 -10.241 -14.331 1.00 40.38 324 VAL A CA 1
ATOM 2555 C C . VAL A 1 324 ? -12.242 -10.360 -14.447 1.00 40.38 324 VAL A C 1
ATOM 2557 O O . VAL A 1 324 ? -12.958 -9.811 -13.608 1.00 40.38 324 VAL A O 1
ATOM 2560 N N . ARG A 1 325 ? -12.737 -11.101 -15.442 1.00 35.56 325 ARG A N 1
ATOM 2561 C CA . ARG A 1 325 ? -13.916 -11.956 -15.237 1.00 35.56 325 ARG A CA 1
ATOM 2562 C C . ARG A 1 325 ? -13.408 -13.324 -14.795 1.00 35.56 325 ARG A C 1
ATOM 2564 O O . ARG A 1 325 ? -12.431 -13.798 -15.412 1.00 35.56 325 ARG A O 1
#

Radius of gyration: 23.74 Å; chains: 1; bounding box: 60×51×64 Å

Organism: Ciona intestinalis (NCBI:txid7719)

InterPro domains:
  IPR011990 Tetratricopeptide-like helical domain superfamily [G3DSA:1.25.40.10] (2-241)
  IPR011990 Tetratricopeptide-like helical domain superfamily [SSF48452] (7-314)
  IPR018834 DNA/RNA-binding domain, Est1-type [PF10373] (177-315)
  IPR019458 Telomerase activating protein Est1-like, N-terminal [PF10374] (60-174)
  IPR045153 Est1/Ebs1-like [PTHR15696] (26-316)

Foldseek 3Di:
DDPLVVLVVLLVVLLVLQVVCPVDDPDCVSVVSNVVSLVSNLVSLLLNCLQPVVVCVVVVSLVCNCVRNPVVLLVVLVVCCVDPPRPCNVVSVVVNVVSLVVLLVSLVVSLVSLCLRQVDDQVPPPDVVNVVPDDPPSPPSPHSPDRDDPVSSLLVNLSSLQVNLVSCVSVVNLVSSLVSLVSSCVSPVQALSSLCSQLVSCVVVVNLLSNLLSLLSQLLHNHHDPCSLVVNLVSLVVLLPDDADPDLADAPVNLSSLLSNLLSCLSVVHPPVCNVVSVVSSVSHVVVCVVVVVDDPVSVVSSVSSVVSSVCCPDPCNVVSDSDD

Sequence (325 aa):
MNACHKLLEQAEVLKKGINGWNGVSDDGSSTGEVVTNRTNLQDVYRKLLITNLEFALDKKTEQDLWNFVFKNHITALQQKLKDKSNAHRTEAQSQLSSFLDSASGFYHQLLHDLCCAFHVNIPCRVRSSKLLLLKDTSLKHGSITHQPERPSCQYMCQHCLVHLGDIARYRNQSGQAESYYRHAAQLVPSNGQPYNQLAILASASGDVLSTAFYYCRSLAVKCPFPGSGTNLRRQLSKILGGDEPRHAKISTSELIKFLLKFHACIYLHKNESELSVMVDRLSGYLHAHLRAGSLSRQQISHMIFLNLFSLHHLSPDGVDGSFVR

pLDDT: mean 86.9, std 16.89, range [35.56, 98.69]

Secondary structure (DSSP, 8-state):
--HHHHHHHHHHHHHHHHHT--S--S-HHHHHHHHHHHHHHHHHHHHHHHH-HHHHHHTTHHHHIIIIIIIHHHHHHHHHTT-SS-TTHHHHHHHHHHHHHHHHHHHHHHHHHHHHHH----TT---GGGSTT--------TT--SPPPHHHHHHHHHHHHHHHHHHHHHTT-HHHHHHHHHHHHHH-TTBSHHHHHHHHHHHHTT-HHHHHHHHHHHHSSSB--THHHHHHHHHHHHHHTSPPP-SSS--HHHHHHHHHHHHHHHHHT--GGGHHHHHHHHHHHHHHHHHTT-S-HHHHHHHHHHHHHHHHHHSHHHHTT-S--